Protein AF-A0A383B9Q0-F1 (afdb_monomer_lite)

Organism: NCBI:txid408172

Radius of gyration: 31.56 Å; chains: 1; bounding box: 78×46×83 Å

Foldseek 3Di:
DVLVVQLQVLLVVVHQKDKDKDWDDDPQKIWIWIFIAGSNPRDTQFIDIFMGNDDPVCCVPPVVVVRVCVRPVVDRPPDDDPADQKAFEAEVVWFWWKDWAPRTDPGTPRDIDGVVSPVVTWIWTGDPQFDIDICPDDDPDNDSYDYYYTHGPPQFWFKEFEPFFDAAFKWKAFPVRPDIDGDDGRDGMDGTDGFGWIFIDGPFWDKAQRIDTGGGPYYDYGYIDIDGPVVVVVVVVVVVVVVVVVD

pLDDT: mean 78.75, std 14.37, range [35.41, 96.31]

Secondary structure (DSSP, 8-state):
--HHHHHHHHHHTT-SEEEEEEEEEETTEEEEEEEEEETTT--EEEEEEEEE-S-HHHIIIIIHHHHHHHHHHS---SS---S-SEEEEEEESS--EEEETTEEPSS-SSEEEEHHHHHTS-EEEE-TTBPPEEE-S--SSS--EEEEEPPBSS--EEEEEESSPPPTTEEEEETTSS-EEEPPTT-SEEEEEESSEEEEEESSEEEES-EEE--TT-EEEE--EEEEHHHHHHHHHHHHHHHHH--

Structure (mmCIF, N/CA/C/O backbone):
data_AF-A0A383B9Q0-F1
#
_entry.id   AF-A0A383B9Q0-F1
#
loop_
_atom_site.group_PDB
_atom_site.id
_atom_site.type_symbol
_atom_site.label_atom_id
_atom_site.label_alt_id
_atom_site.label_comp_id
_atom_site.label_asym_id
_atom_site.label_entity_id
_atom_site.label_seq_id
_atom_site.pdbx_PDB_ins_code
_atom_site.Cartn_x
_atom_site.Cartn_y
_atom_site.Cartn_z
_atom_site.occupancy
_atom_site.B_iso_or_equiv
_atom_site.auth_seq_id
_atom_site.auth_comp_id
_atom_site.auth_asym_id
_atom_site.auth_atom_id
_atom_site.pdbx_PDB_model_num
ATOM 1 N N . ASN A 1 1 ? 37.589 -24.686 -8.987 1.00 46.12 1 ASN A N 1
ATOM 2 C CA . ASN A 1 1 ? 37.845 -23.289 -8.556 1.00 46.12 1 ASN A CA 1
ATOM 3 C C . ASN A 1 1 ? 38.762 -22.527 -9.519 1.00 46.12 1 ASN A C 1
ATOM 5 O O . ASN A 1 1 ? 39.751 -21.955 -9.089 1.00 46.12 1 ASN A O 1
ATOM 9 N N . THR A 1 2 ? 38.450 -22.481 -10.818 1.00 59.28 2 THR A N 1
ATOM 10 C CA . THR A 1 2 ? 39.275 -21.800 -11.844 1.00 59.28 2 THR A CA 1
ATOM 11 C C . THR A 1 2 ? 38.861 -20.344 -12.077 1.00 59.28 2 THR A C 1
ATOM 13 O O . THR A 1 2 ? 39.721 -19.486 -12.228 1.00 59.28 2 THR A O 1
ATOM 16 N N . VAL A 1 3 ? 37.559 -20.039 -12.010 1.00 58.09 3 VAL A N 1
ATOM 17 C CA . VAL A 1 3 ? 37.021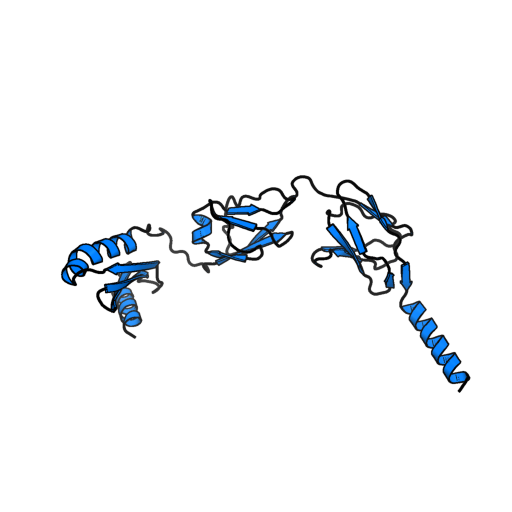 -18.678 -12.213 1.00 58.09 3 VAL A CA 1
ATOM 18 C C . VAL A 1 3 ? 37.515 -17.702 -11.140 1.00 58.09 3 VAL A C 1
ATOM 20 O O . VAL A 1 3 ? 37.975 -16.616 -11.467 1.00 58.09 3 VAL A O 1
ATOM 23 N N . ALA A 1 4 ? 37.513 -18.114 -9.868 1.00 57.59 4 ALA A N 1
ATOM 24 C CA . ALA A 1 4 ? 38.042 -17.295 -8.776 1.00 57.59 4 ALA A CA 1
ATOM 25 C C . ALA A 1 4 ? 39.538 -16.973 -8.959 1.00 57.59 4 ALA A C 1
ATOM 27 O O . ALA A 1 4 ? 39.962 -15.860 -8.682 1.00 57.59 4 ALA A O 1
ATOM 28 N N . CYS A 1 5 ? 40.330 -17.919 -9.476 1.00 67.31 5 CYS A N 1
ATOM 29 C CA . CYS A 1 5 ? 41.751 -17.701 -9.744 1.00 67.31 5 CYS A CA 1
ATOM 30 C C . CYS A 1 5 ? 41.972 -16.701 -10.888 1.00 67.31 5 CYS A C 1
ATOM 32 O O . CYS A 1 5 ? 42.824 -15.829 -10.764 1.00 67.31 5 CYS A O 1
ATOM 34 N N . ALA A 1 6 ? 41.173 -16.777 -11.957 1.00 64.31 6 ALA A N 1
ATOM 35 C CA . ALA A 1 6 ? 41.247 -15.832 -13.072 1.00 64.31 6 ALA A CA 1
ATOM 36 C C . ALA A 1 6 ? 40.872 -14.399 -12.653 1.00 64.31 6 ALA A C 1
ATOM 38 O O . ALA A 1 6 ? 41.552 -13.457 -13.044 1.00 64.31 6 ALA A O 1
ATOM 39 N N . VAL A 1 7 ? 39.847 -14.245 -11.808 1.00 63.22 7 VAL A N 1
ATOM 40 C CA . VAL A 1 7 ? 39.437 -12.944 -11.251 1.00 63.22 7 VAL A CA 1
ATOM 41 C C . VAL A 1 7 ? 40.509 -12.369 -10.320 1.00 63.22 7 VAL A C 1
ATOM 43 O O . VAL A 1 7 ? 40.847 -11.196 -10.411 1.00 63.22 7 VAL A O 1
ATOM 46 N N . ILE A 1 8 ? 41.105 -13.195 -9.458 1.00 66.19 8 ILE A N 1
ATOM 47 C CA . ILE A 1 8 ? 42.209 -12.757 -8.589 1.00 66.19 8 ILE A CA 1
ATOM 48 C C . ILE A 1 8 ? 43.442 -12.380 -9.425 1.00 66.19 8 ILE A C 1
ATOM 50 O O . ILE A 1 8 ? 44.122 -11.405 -9.119 1.00 66.19 8 ILE A O 1
ATOM 54 N N . ALA A 1 9 ? 43.736 -13.117 -10.497 1.00 69.56 9 ALA A N 1
ATOM 55 C CA . ALA A 1 9 ? 44.831 -12.773 -11.397 1.00 69.56 9 ALA A CA 1
ATOM 56 C C . ALA A 1 9 ? 44.582 -11.438 -12.116 1.00 69.56 9 ALA A C 1
ATOM 58 O O . ALA A 1 9 ? 45.511 -10.646 -12.237 1.00 69.56 9 ALA A O 1
ATOM 59 N N . SER A 1 10 ? 43.348 -11.148 -12.543 1.00 61.72 10 SER A N 1
ATOM 60 C CA . SER A 1 10 ? 43.031 -9.870 -13.190 1.00 61.72 10 SER A CA 1
ATOM 61 C C . SER A 1 10 ? 43.096 -8.684 -12.221 1.00 61.72 10 SER A C 1
ATOM 63 O O . SER A 1 10 ? 43.578 -7.624 -12.616 1.00 61.72 10 SER A O 1
ATOM 65 N N . MET A 1 11 ? 42.730 -8.890 -10.947 1.00 63.66 11 MET A N 1
ATOM 66 C CA . MET A 1 11 ? 42.948 -7.927 -9.852 1.00 63.66 11 MET A CA 1
ATOM 67 C C . MET A 1 11 ? 44.430 -7.587 -9.662 1.00 63.66 11 MET A C 1
ATOM 69 O O . MET A 1 11 ? 44.781 -6.434 -9.436 1.00 63.66 11 MET A O 1
ATOM 73 N N . LEU A 1 12 ? 45.310 -8.589 -9.745 1.00 69.88 12 LEU A N 1
ATOM 74 C CA . LEU A 1 12 ? 46.755 -8.407 -9.565 1.00 69.88 12 LEU A CA 1
ATOM 75 C C . LEU A 1 12 ? 47.441 -7.766 -10.778 1.00 69.88 12 LEU A C 1
ATOM 77 O O . LEU A 1 12 ? 48.515 -7.187 -10.632 1.00 69.88 12 LEU A O 1
ATOM 81 N N . LEU A 1 13 ? 46.845 -7.892 -11.965 1.00 75.06 13 LEU A N 1
ATOM 82 C CA . LEU A 1 13 ? 47.371 -7.356 -13.223 1.00 75.06 13 LEU A CA 1
ATOM 83 C C . LEU A 1 13 ? 46.866 -5.937 -13.541 1.00 75.06 13 LEU A C 1
ATOM 85 O O . LEU A 1 13 ? 47.171 -5.437 -14.620 1.00 75.06 13 LEU A O 1
ATOM 89 N N . ASP A 1 14 ? 46.104 -5.319 -12.629 1.00 68.12 14 ASP A N 1
ATOM 90 C CA . ASP A 1 14 ? 45.518 -3.971 -12.754 1.00 68.12 14 ASP A CA 1
ATOM 91 C C . ASP A 1 14 ? 44.763 -3.754 -14.080 1.00 68.12 14 ASP A C 1
ATOM 93 O O . ASP A 1 14 ? 44.803 -2.696 -14.705 1.00 68.12 14 ASP A O 1
ATOM 97 N N . GLN A 1 15 ? 44.099 -4.808 -14.562 1.00 69.50 15 GLN A N 1
ATOM 98 C CA . GLN A 1 15 ? 43.250 -4.729 -15.750 1.00 69.50 15 GLN A CA 1
ATOM 99 C C . GLN A 1 15 ? 41.918 -4.081 -15.376 1.00 69.50 15 GLN A C 1
ATOM 101 O O . GLN A 1 15 ? 41.433 -4.299 -14.274 1.00 69.50 15 GLN A O 1
ATOM 106 N N . GLU A 1 16 ? 41.281 -3.341 -16.285 1.00 67.31 16 GLU A N 1
ATOM 107 C CA . GLU A 1 16 ? 39.977 -2.724 -15.993 1.00 67.31 16 GLU A CA 1
ATOM 108 C C . GLU A 1 16 ? 38.858 -3.776 -15.932 1.00 67.31 16 GLU A C 1
ATOM 110 O O . GLU A 1 16 ? 38.123 -3.859 -14.945 1.00 67.31 16 GLU A O 1
ATOM 115 N N . TRP A 1 17 ? 38.772 -4.646 -16.946 1.00 77.94 17 TRP A N 1
ATOM 116 C CA . TRP A 1 17 ? 37.769 -5.712 -17.031 1.00 77.94 17 TRP A CA 1
ATOM 117 C C . TRP A 1 17 ? 38.392 -7.060 -17.393 1.00 77.94 17 TRP A C 1
ATOM 119 O O . TRP A 1 17 ? 39.393 -7.131 -18.104 1.00 77.94 17 TRP A O 1
ATOM 129 N N . LEU A 1 18 ? 37.755 -8.139 -16.946 1.00 81.38 18 LEU A N 1
ATOM 130 C CA . LEU A 1 18 ? 38.088 -9.515 -17.306 1.00 81.38 18 LEU A CA 1
ATOM 131 C C . LEU A 1 18 ? 36.898 -10.148 -18.023 1.00 81.38 18 LEU A C 1
ATOM 133 O O . LEU A 1 18 ? 35.815 -10.235 -17.459 1.00 81.38 18 LEU A O 1
ATOM 137 N N . ALA A 1 19 ? 37.093 -10.662 -19.234 1.00 82.62 19 ALA A N 1
ATOM 138 C CA . ALA A 1 19 ? 36.098 -11.502 -19.895 1.00 82.62 19 ALA A CA 1
ATOM 139 C C . ALA A 1 19 ? 36.464 -12.982 -19.725 1.00 82.62 19 ALA A C 1
ATOM 141 O O . ALA A 1 19 ? 37.602 -13.386 -19.962 1.00 82.62 19 ALA A O 1
ATOM 142 N N . SER A 1 20 ? 35.495 -13.805 -19.337 1.00 82.69 20 SER A N 1
ATOM 143 C CA . SER A 1 20 ? 35.636 -15.259 -19.267 1.00 82.69 20 SER A CA 1
ATOM 144 C C . SER A 1 20 ? 34.501 -15.912 -20.036 1.00 82.69 20 SER A C 1
ATOM 146 O O . SER A 1 20 ? 33.353 -15.523 -19.859 1.00 82.69 20 SER A O 1
ATOM 148 N N . ALA A 1 21 ? 34.804 -16.906 -20.866 1.00 82.44 21 ALA A N 1
ATOM 149 C CA . ALA A 1 21 ? 33.805 -17.680 -21.589 1.00 82.44 21 ALA A CA 1
ATOM 150 C C . ALA A 1 21 ? 33.954 -19.164 -21.263 1.00 82.44 21 ALA A C 1
ATOM 152 O O . ALA A 1 21 ? 35.049 -19.724 -21.336 1.00 82.44 21 ALA A O 1
ATOM 153 N N . HIS A 1 22 ? 32.841 -19.793 -20.908 1.00 83.81 22 HIS A N 1
ATOM 154 C CA . HIS A 1 22 ? 32.730 -21.225 -20.726 1.00 83.81 22 HIS A CA 1
ATOM 155 C C . HIS A 1 22 ? 32.008 -21.822 -21.929 1.00 83.81 22 HIS A C 1
ATOM 157 O O . HIS A 1 22 ? 30.863 -21.476 -22.208 1.00 83.81 22 HIS A O 1
ATOM 163 N N . ILE A 1 23 ? 32.689 -22.718 -22.639 1.00 87.19 23 ILE A N 1
ATOM 164 C CA . ILE A 1 23 ? 32.178 -23.366 -23.847 1.00 87.19 23 ILE A CA 1
ATOM 165 C C . ILE A 1 23 ? 31.918 -24.833 -23.517 1.00 87.19 23 ILE A C 1
ATOM 167 O O . ILE A 1 23 ? 32.837 -25.555 -23.129 1.00 87.19 23 ILE A O 1
ATOM 171 N N . ALA A 1 24 ? 30.680 -25.280 -23.702 1.00 87.38 24 ALA A N 1
ATOM 172 C CA . ALA A 1 24 ? 30.285 -26.677 -23.583 1.00 87.38 24 ALA A CA 1
ATOM 173 C C . ALA A 1 24 ? 29.757 -27.187 -24.928 1.00 87.38 24 ALA A C 1
ATOM 175 O O . ALA A 1 24 ? 29.043 -26.476 -25.627 1.00 87.38 24 ALA A O 1
ATOM 176 N N . LYS A 1 25 ? 30.082 -28.431 -25.293 1.00 87.12 25 LYS A N 1
ATOM 177 C CA . LYS A 1 25 ? 29.488 -29.095 -26.460 1.00 87.12 25 LYS A CA 1
ATOM 178 C C . LYS A 1 25 ? 28.343 -29.9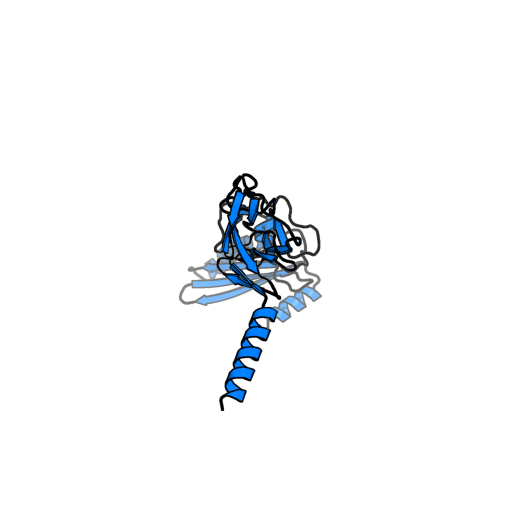94 -26.000 1.00 87.12 25 LYS A C 1
ATOM 180 O O . LYS A 1 25 ? 28.566 -30.893 -25.190 1.00 87.12 25 LYS A O 1
ATOM 185 N N . ILE A 1 26 ? 27.144 -29.762 -26.521 1.00 84.62 26 ILE A N 1
ATOM 186 C CA . ILE A 1 26 ? 25.937 -30.533 -26.220 1.00 84.62 26 ILE A CA 1
ATOM 187 C C . ILE A 1 26 ? 25.365 -31.039 -27.545 1.00 84.62 26 ILE A C 1
ATOM 189 O O . ILE A 1 26 ? 24.838 -30.272 -28.346 1.00 84.62 26 ILE A O 1
ATOM 193 N N . GLY A 1 27 ? 25.496 -32.346 -27.787 1.00 85.88 27 GLY A N 1
ATOM 194 C CA . GLY A 1 27 ? 25.149 -32.940 -29.079 1.00 85.88 27 GLY A CA 1
ATOM 195 C C . GLY A 1 27 ? 25.995 -32.342 -30.205 1.00 85.88 27 GLY A C 1
ATOM 196 O O . GLY A 1 27 ? 27.227 -32.372 -30.131 1.00 85.88 27 GLY A O 1
ATOM 197 N N . ASP A 1 28 ? 25.327 -31.774 -31.208 1.00 83.69 28 ASP A N 1
ATOM 198 C CA . ASP A 1 28 ? 25.959 -31.110 -32.355 1.00 83.69 28 ASP A CA 1
ATOM 199 C C . ASP A 1 28 ? 26.104 -29.588 -32.184 1.00 83.69 28 ASP A C 1
ATOM 201 O O . ASP A 1 28 ? 26.660 -28.927 -33.056 1.00 83.69 28 ASP A O 1
ATOM 205 N N . ALA A 1 29 ? 25.675 -29.034 -31.046 1.00 81.06 29 ALA A N 1
ATOM 206 C CA . ALA A 1 29 ? 25.762 -27.608 -30.754 1.00 81.06 29 ALA A CA 1
ATOM 207 C C . ALA A 1 29 ? 26.819 -27.289 -29.685 1.00 81.06 29 ALA A C 1
ATOM 209 O O . ALA A 1 29 ? 27.109 -28.083 -28.785 1.00 81.06 29 ALA A O 1
ATOM 210 N N . PHE A 1 30 ? 27.382 -26.089 -29.767 1.00 84.75 30 PHE A N 1
ATOM 211 C CA . PHE A 1 30 ? 28.213 -25.479 -28.739 1.00 84.75 30 PHE A CA 1
ATOM 212 C C . PHE A 1 30 ? 27.402 -24.422 -27.997 1.00 84.75 30 PHE A C 1
ATOM 214 O O . PHE A 1 30 ? 26.942 -23.461 -28.603 1.00 84.75 30 PHE A O 1
ATOM 221 N N . VAL A 1 31 ? 27.268 -24.587 -26.688 1.00 84.75 31 VAL A N 1
ATOM 222 C CA . VAL A 1 31 ? 26.655 -23.610 -25.787 1.00 84.75 31 VAL A CA 1
ATOM 223 C C . VAL A 1 31 ? 27.776 -22.824 -25.131 1.00 84.75 31 VAL A C 1
ATOM 225 O O . VAL A 1 31 ? 28.655 -23.407 -24.484 1.00 84.75 31 VAL A O 1
ATOM 228 N N . VAL A 1 32 ? 27.766 -21.507 -25.310 1.00 84.62 32 VAL A N 1
ATOM 229 C CA . VAL A 1 32 ? 28.768 -20.615 -24.733 1.00 84.62 32 VAL A CA 1
ATOM 230 C C . VAL A 1 32 ? 28.121 -19.670 -23.740 1.00 84.62 32 VAL A C 1
ATOM 232 O O . VAL A 1 32 ? 27.226 -18.906 -24.085 1.00 84.62 32 VAL A O 1
ATOM 235 N N . GLU A 1 33 ? 28.624 -19.681 -22.512 1.00 81.62 33 GLU A N 1
ATOM 236 C CA . GLU A 1 33 ? 28.279 -18.704 -21.487 1.00 81.62 33 GLU A CA 1
ATOM 237 C C . GLU A 1 33 ? 29.497 -17.819 -21.225 1.00 81.62 33 GLU A C 1
ATOM 239 O O . GLU A 1 33 ? 30.515 -18.284 -20.708 1.00 81.62 33 GLU A O 1
ATOM 244 N N . ALA A 1 34 ? 29.408 -16.540 -21.577 1.00 81.31 34 ALA A N 1
ATOM 245 C CA . ALA A 1 34 ? 30.443 -15.560 -21.296 1.00 81.31 34 ALA A CA 1
ATOM 246 C C . ALA A 1 34 ? 30.024 -14.591 -20.200 1.00 81.31 34 ALA A C 1
ATOM 248 O O . ALA A 1 34 ? 28.868 -14.196 -20.094 1.00 81.31 34 ALA A O 1
ATOM 249 N N . ARG A 1 35 ? 30.996 -14.190 -19.388 1.00 80.19 35 ARG A N 1
ATOM 250 C CA . ARG A 1 35 ? 30.845 -13.271 -18.270 1.00 80.19 35 ARG A CA 1
ATOM 251 C C . ARG A 1 35 ? 31.936 -12.215 -18.348 1.00 80.19 35 ARG A C 1
ATOM 253 O O . ARG A 1 35 ? 33.111 -12.545 -18.494 1.00 80.19 35 ARG A O 1
ATOM 260 N N . LEU A 1 36 ? 31.540 -10.958 -18.234 1.00 79.56 36 LEU A N 1
ATOM 261 C CA . LEU A 1 36 ? 32.436 -9.825 -18.063 1.00 79.56 36 LEU A CA 1
ATOM 262 C C . LEU A 1 36 ? 32.510 -9.513 -16.572 1.00 79.56 36 LEU A C 1
ATOM 264 O O . LEU A 1 36 ? 31.474 -9.447 -15.919 1.00 79.56 36 LEU A O 1
ATOM 268 N N . PHE A 1 37 ? 33.703 -9.320 -16.035 1.00 70.06 37 PHE A N 1
ATOM 269 C CA . PHE A 1 37 ? 33.959 -9.038 -14.632 1.00 70.06 37 PHE A CA 1
ATOM 270 C C . PHE A 1 37 ? 34.675 -7.700 -14.488 1.00 70.06 37 PHE A C 1
ATOM 272 O O . PHE A 1 37 ? 35.546 -7.360 -15.284 1.00 70.06 37 PHE A O 1
ATOM 279 N N . ASP A 1 38 ? 34.325 -6.973 -13.438 1.00 71.38 38 ASP A N 1
ATOM 280 C CA . ASP A 1 38 ? 35.086 -5.845 -12.929 1.00 71.38 38 ASP A CA 1
ATOM 281 C C . ASP A 1 38 ? 36.303 -6.411 -12.200 1.00 71.38 38 ASP A C 1
ATOM 283 O O . ASP A 1 38 ? 36.168 -7.125 -11.204 1.00 71.38 38 ASP A O 1
ATOM 287 N N . SER A 1 39 ? 37.490 -6.135 -12.722 1.00 67.69 39 SER A N 1
ATOM 288 C CA . SER A 1 39 ? 38.731 -6.694 -12.196 1.00 67.69 39 SER A CA 1
ATOM 289 C C . SER A 1 39 ? 39.162 -6.058 -10.881 1.00 67.69 39 SER A C 1
ATOM 291 O O . SER A 1 39 ? 40.055 -6.593 -10.253 1.00 67.69 39 SER A O 1
ATOM 293 N N . HIS A 1 40 ? 38.547 -4.969 -10.417 1.00 65.44 40 HIS A N 1
ATOM 294 C CA . HIS A 1 40 ? 38.859 -4.384 -9.112 1.00 65.44 40 HIS A CA 1
ATOM 295 C C . HIS A 1 40 ? 38.010 -5.011 -7.996 1.00 65.44 40 HIS A C 1
ATOM 297 O O . HIS A 1 40 ? 38.463 -5.197 -6.868 1.00 65.44 40 HIS A O 1
ATOM 303 N N . THR A 1 41 ? 36.760 -5.359 -8.310 1.00 65.44 41 THR A N 1
ATOM 304 C CA . THR A 1 41 ? 35.772 -5.850 -7.332 1.00 65.44 41 THR A CA 1
ATOM 305 C C . THR A 1 41 ? 35.424 -7.330 -7.484 1.00 65.44 41 THR A C 1
ATOM 307 O O . THR A 1 41 ? 34.829 -7.918 -6.583 1.00 65.44 41 THR A O 1
ATOM 310 N N . GLY A 1 42 ? 35.769 -7.945 -8.616 1.00 57.06 42 GLY A N 1
ATOM 311 C CA . GLY A 1 42 ? 35.415 -9.322 -8.967 1.00 57.06 42 GLY A CA 1
ATOM 312 C C . GLY A 1 42 ? 33.937 -9.517 -9.313 1.00 57.06 42 GLY A C 1
ATOM 313 O O . GLY A 1 42 ? 33.472 -10.651 -9.443 1.00 57.06 42 GLY A O 1
ATOM 314 N N . ARG A 1 43 ? 33.180 -8.422 -9.444 1.00 61.91 43 ARG A N 1
ATOM 315 C CA . ARG A 1 43 ? 31.745 -8.432 -9.739 1.00 61.91 43 ARG A CA 1
ATOM 316 C C . ARG A 1 43 ? 31.504 -8.726 -11.215 1.00 61.91 43 ARG A C 1
ATOM 318 O O . ARG A 1 43 ? 32.182 -8.172 -12.068 1.00 61.91 43 ARG A O 1
ATOM 325 N N . VAL A 1 44 ? 30.493 -9.533 -11.526 1.00 64.94 44 VAL A N 1
ATOM 326 C CA . VAL A 1 44 ? 30.040 -9.741 -12.910 1.00 64.94 44 VAL A CA 1
ATOM 327 C C . VAL A 1 44 ? 29.342 -8.466 -13.411 1.00 64.94 44 VAL A C 1
ATOM 329 O O . VAL A 1 44 ? 28.338 -8.051 -12.839 1.00 64.94 44 VAL A O 1
ATOM 332 N N . ILE A 1 45 ? 29.890 -7.842 -14.453 1.00 66.38 45 ILE A N 1
ATOM 333 C CA . ILE A 1 45 ? 29.351 -6.668 -15.156 1.00 66.38 45 ILE A CA 1
ATOM 334 C C . ILE A 1 45 ? 28.267 -7.090 -16.145 1.00 66.38 45 ILE A C 1
ATOM 336 O O . ILE A 1 45 ? 27.238 -6.430 -16.248 1.00 66.38 45 ILE A O 1
ATOM 340 N N . ASN A 1 46 ? 28.502 -8.175 -16.882 1.00 68.44 46 ASN A N 1
ATOM 341 C CA . ASN A 1 46 ? 27.590 -8.634 -17.921 1.00 68.44 46 ASN A CA 1
ATOM 342 C C . ASN A 1 46 ? 27.686 -10.148 -18.116 1.00 68.44 46 ASN A C 1
ATOM 344 O O . ASN A 1 46 ? 28.740 -10.737 -17.867 1.00 68.44 46 ASN A O 1
ATOM 348 N N . VAL A 1 47 ? 26.603 -10.763 -18.589 1.00 77.25 47 VAL A N 1
ATOM 349 C CA . VAL A 1 47 ? 26.549 -12.179 -18.958 1.00 77.25 47 VAL A CA 1
ATOM 350 C C . VAL A 1 47 ? 25.886 -12.306 -20.321 1.00 77.25 47 VAL A C 1
ATOM 352 O O . VAL A 1 47 ? 24.782 -11.810 -20.526 1.00 77.25 47 VAL A O 1
ATOM 355 N N . ALA A 1 48 ? 26.547 -13.003 -21.236 1.00 76.31 48 ALA A N 1
ATOM 356 C CA . ALA A 1 48 ? 26.018 -13.328 -22.549 1.00 76.31 48 ALA A CA 1
ATOM 357 C C . ALA A 1 48 ? 25.960 -14.845 -22.710 1.00 76.31 48 ALA A C 1
ATOM 359 O O . ALA A 1 48 ? 26.906 -15.553 -22.366 1.00 76.31 48 ALA A O 1
ATOM 360 N N . THR A 1 49 ? 24.853 -15.336 -23.256 1.00 77.31 49 THR A N 1
ATOM 361 C CA . THR A 1 49 ? 24.717 -16.729 -23.682 1.00 77.31 49 THR A CA 1
ATOM 362 C C . THR A 1 49 ? 24.591 -16.764 -25.198 1.00 77.31 49 THR A C 1
ATOM 364 O O . THR A 1 49 ? 23.908 -15.925 -25.788 1.00 77.31 49 THR A O 1
ATOM 367 N N . TYR A 1 50 ? 25.314 -17.681 -25.832 1.00 80.06 50 TYR A N 1
ATOM 368 C CA . TYR A 1 50 ? 25.341 -17.830 -27.280 1.00 80.06 50 TYR A CA 1
ATOM 369 C C . TYR A 1 50 ? 25.452 -19.303 -27.651 1.00 80.06 50 TYR A C 1
ATOM 371 O O . TYR A 1 50 ? 26.436 -19.965 -27.311 1.00 80.06 50 TYR A O 1
ATOM 379 N N . ASP A 1 51 ? 24.459 -19.778 -28.391 1.00 81.69 51 ASP A N 1
ATOM 380 C CA . ASP A 1 51 ? 24.402 -21.146 -28.883 1.00 81.69 51 ASP A CA 1
ATOM 381 C C . ASP A 1 51 ? 24.821 -21.183 -30.354 1.00 81.69 51 ASP A C 1
ATOM 383 O O . ASP A 1 51 ? 24.420 -20.345 -31.167 1.00 81.69 51 ASP A O 1
ATOM 387 N N . HIS A 1 52 ? 25.659 -22.155 -30.706 1.00 80.94 52 HIS A N 1
ATOM 388 C CA . HIS A 1 52 ? 26.241 -22.279 -32.032 1.00 80.94 52 HIS A CA 1
ATOM 389 C C . HIS A 1 52 ? 26.184 -23.714 -32.547 1.00 80.94 52 HIS A C 1
ATOM 391 O O . HIS A 1 52 ? 26.877 -24.594 -32.048 1.00 80.94 52 HIS A O 1
ATOM 397 N N . GLU A 1 53 ? 25.402 -23.939 -33.597 1.00 76.62 53 GLU A N 1
ATOM 398 C CA . GLU A 1 53 ? 25.125 -25.274 -34.149 1.00 76.62 53 GLU A CA 1
ATOM 399 C C . GLU A 1 53 ? 26.105 -25.714 -35.260 1.00 76.62 53 GLU A C 1
ATOM 401 O O . GLU A 1 53 ? 25.905 -26.747 -35.893 1.00 76.62 53 GLU A O 1
ATOM 406 N N . LEU A 1 54 ? 27.152 -24.927 -35.551 1.00 70.81 54 LEU A N 1
ATOM 407 C CA . LEU A 1 54 ? 28.099 -25.205 -36.645 1.00 70.81 54 LEU A CA 1
ATOM 408 C C . LEU A 1 54 ? 29.429 -25.803 -36.139 1.00 70.81 54 LEU A C 1
ATOM 410 O O . LEU A 1 54 ? 29.590 -26.176 -34.978 1.00 70.81 54 LEU A O 1
ATOM 414 N N . SER A 1 55 ? 30.409 -25.921 -37.042 1.00 80.94 55 SER A N 1
ATOM 415 C CA . SER A 1 55 ? 31.731 -26.477 -36.748 1.00 80.94 55 SER A CA 1
ATOM 416 C C . SER A 1 55 ? 32.506 -25.656 -35.709 1.00 80.94 55 SER A C 1
ATOM 418 O O . SER A 1 55 ? 32.302 -24.454 -35.545 1.00 80.94 55 SER A O 1
ATOM 420 N N . LEU A 1 56 ? 33.483 -26.297 -35.057 1.00 80.81 56 LEU A N 1
ATOM 421 C CA . LEU A 1 56 ? 34.407 -25.626 -34.134 1.00 80.81 56 LEU A CA 1
ATOM 422 C C . LEU A 1 56 ? 35.145 -24.448 -34.800 1.00 80.81 56 LEU A C 1
ATOM 424 O O . LEU A 1 56 ? 35.378 -23.424 -34.168 1.00 80.81 56 LEU A O 1
ATOM 428 N N . GLU A 1 57 ? 35.478 -24.575 -36.084 1.00 77.62 57 GLU A N 1
ATOM 429 C CA . GLU A 1 57 ? 36.111 -23.513 -36.873 1.00 77.62 57 GLU A CA 1
ATOM 430 C C . GLU A 1 57 ? 35.158 -22.320 -37.092 1.00 77.62 57 GLU A C 1
ATOM 432 O O . GLU A 1 57 ? 35.557 -21.157 -36.979 1.00 77.62 57 GLU A O 1
ATOM 437 N N . GLY A 1 58 ? 33.866 -22.594 -37.312 1.00 73.38 58 GLY A N 1
ATOM 438 C CA . GLY A 1 58 ? 32.816 -21.574 -37.366 1.00 73.38 58 GLY A CA 1
ATOM 439 C C . GLY A 1 58 ? 32.618 -20.862 -36.025 1.00 73.38 58 GLY A C 1
ATOM 440 O O . GLY A 1 58 ? 32.484 -19.633 -35.994 1.00 73.38 58 GLY A O 1
ATOM 441 N N . LEU A 1 59 ? 32.693 -21.611 -34.919 1.00 79.62 59 LEU A N 1
ATOM 442 C CA . LEU A 1 59 ? 32.628 -21.059 -33.568 1.00 79.62 59 LEU A CA 1
ATOM 443 C C . LEU A 1 59 ? 33.808 -20.121 -33.307 1.00 79.62 59 LEU A C 1
ATOM 445 O O . LEU A 1 59 ? 33.598 -18.991 -32.882 1.00 79.62 59 LEU A O 1
ATOM 449 N N . GLN A 1 60 ? 35.036 -20.562 -33.591 1.00 76.94 60 GLN A N 1
ATOM 450 C CA . GLN A 1 60 ? 36.251 -19.779 -33.339 1.00 76.94 60 GLN A CA 1
ATOM 451 C C . GLN A 1 60 ? 36.298 -18.479 -34.140 1.00 76.94 60 GLN A C 1
ATOM 453 O O . GLN A 1 60 ? 36.742 -17.460 -33.617 1.00 76.94 60 GLN A O 1
ATOM 458 N N . THR A 1 61 ? 35.844 -18.507 -35.392 1.00 72.69 61 THR A N 1
ATOM 459 C CA . THR A 1 61 ? 35.933 -17.342 -36.278 1.00 72.69 61 THR A CA 1
ATOM 460 C C . THR A 1 61 ? 34.769 -16.376 -36.088 1.00 72.69 61 THR A C 1
ATOM 462 O O . THR A 1 61 ? 34.976 -15.214 -35.748 1.00 72.69 61 THR A O 1
ATOM 465 N N . ARG A 1 62 ? 33.533 -16.837 -36.302 1.00 69.62 62 ARG A N 1
ATOM 466 C CA . ARG A 1 62 ? 32.337 -15.979 -36.297 1.00 69.62 62 ARG A CA 1
ATOM 467 C C . ARG A 1 62 ? 31.585 -16.035 -34.978 1.00 69.62 62 ARG A C 1
ATOM 469 O O . ARG A 1 62 ? 31.110 -15.007 -34.509 1.00 69.62 62 ARG A O 1
ATOM 476 N N . GLY A 1 63 ? 31.498 -17.213 -34.365 1.00 74.06 63 GLY A N 1
ATOM 477 C CA . GLY A 1 63 ? 30.771 -17.389 -33.109 1.00 74.06 63 GLY A CA 1
ATOM 478 C C . GLY A 1 63 ? 31.352 -16.556 -31.964 1.00 74.06 63 GLY A C 1
ATOM 479 O O . GLY A 1 63 ? 30.618 -15.819 -31.314 1.00 74.06 63 GLY A O 1
ATOM 480 N N . MET A 1 64 ? 32.673 -16.593 -31.772 1.00 81.81 64 MET A N 1
ATOM 481 C CA . MET A 1 64 ? 33.347 -15.818 -30.726 1.00 81.81 64 MET A CA 1
ATOM 482 C C . MET A 1 64 ? 33.312 -14.311 -30.988 1.00 81.81 64 MET A C 1
ATOM 484 O O . MET A 1 64 ? 33.234 -13.541 -30.035 1.00 81.81 64 MET A O 1
ATOM 488 N N . HIS A 1 65 ? 33.326 -13.885 -32.254 1.00 74.75 65 HIS A N 1
ATOM 489 C CA . HIS A 1 65 ? 33.171 -12.475 -32.612 1.00 74.75 65 HIS A CA 1
ATOM 490 C C . HIS A 1 65 ? 31.777 -11.959 -32.240 1.00 74.75 65 HIS A C 1
ATOM 492 O O . HIS A 1 65 ? 31.670 -10.973 -31.517 1.00 74.75 65 HIS A O 1
ATOM 498 N N . ASN A 1 66 ? 30.723 -12.679 -32.637 1.00 71.62 66 ASN A N 1
ATOM 499 C CA . ASN A 1 66 ? 29.344 -12.332 -32.290 1.00 71.62 66 ASN A CA 1
ATOM 500 C C . ASN A 1 66 ? 29.127 -12.342 -30.773 1.00 71.62 66 ASN A C 1
ATOM 502 O O . ASN A 1 66 ? 28.477 -11.454 -30.234 1.00 71.62 66 ASN A O 1
ATOM 506 N N . LEU A 1 67 ? 29.692 -13.323 -30.067 1.00 79.88 67 LEU A N 1
ATOM 507 C CA . LEU A 1 67 ? 29.621 -13.390 -28.610 1.00 79.88 67 LEU A CA 1
ATOM 508 C C . LEU A 1 67 ? 30.327 -12.204 -27.945 1.00 79.88 67 LEU A C 1
ATOM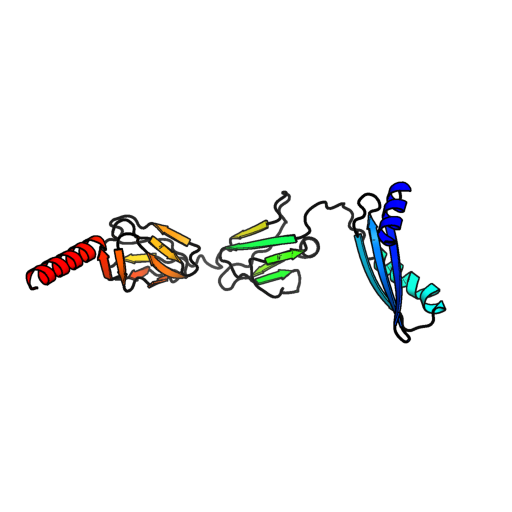 510 O O . LEU A 1 67 ? 29.787 -11.644 -26.996 1.00 79.88 67 LEU A O 1
ATOM 514 N N . ALA A 1 68 ? 31.510 -11.815 -28.424 1.00 76.94 68 ALA A N 1
ATOM 515 C CA . ALA A 1 68 ? 32.223 -10.648 -27.914 1.00 76.94 68 ALA A CA 1
ATOM 516 C C . ALA A 1 68 ? 31.440 -9.360 -28.188 1.00 76.94 68 ALA A C 1
ATOM 518 O O . ALA A 1 68 ? 31.332 -8.513 -27.304 1.00 76.94 68 ALA A O 1
ATOM 519 N N . GLU A 1 69 ? 30.839 -9.241 -29.373 1.00 71.69 69 GLU A N 1
ATOM 520 C CA . GLU A 1 69 ? 29.942 -8.142 -29.700 1.00 71.69 69 GLU A CA 1
ATOM 521 C C . GLU A 1 69 ? 28.742 -8.139 -28.748 1.00 71.69 69 GLU A C 1
ATOM 523 O O . GLU A 1 69 ? 28.495 -7.124 -28.123 1.00 71.69 69 GLU A O 1
ATOM 528 N N . ILE A 1 70 ? 28.057 -9.255 -28.502 1.00 73.06 70 ILE A N 1
ATOM 529 C CA . ILE A 1 70 ? 26.937 -9.304 -27.543 1.00 73.06 70 ILE A CA 1
ATOM 530 C C . ILE A 1 70 ? 27.400 -8.943 -26.121 1.00 73.06 70 ILE A C 1
ATOM 532 O O . ILE A 1 70 ? 26.738 -8.161 -25.438 1.00 73.06 70 ILE A O 1
ATOM 536 N N . LEU A 1 71 ? 28.550 -9.466 -25.686 1.00 76.31 71 LEU A N 1
ATOM 537 C CA . LEU A 1 71 ? 29.097 -9.254 -24.344 1.00 76.31 71 LEU A CA 1
ATOM 538 C C . LEU A 1 71 ? 29.544 -7.801 -24.104 1.00 76.31 71 LEU A C 1
ATOM 540 O O . LEU A 1 71 ? 29.468 -7.327 -22.970 1.00 76.31 71 LEU A O 1
ATOM 544 N N . LEU A 1 72 ? 30.003 -7.099 -25.146 1.00 74.56 72 LEU A N 1
ATOM 545 C CA . LEU A 1 72 ? 30.532 -5.729 -25.067 1.00 74.56 72 LEU A CA 1
ATOM 546 C C . LEU A 1 72 ? 29.562 -4.653 -25.602 1.00 74.56 72 LEU A C 1
ATOM 548 O O . LEU A 1 72 ? 29.694 -3.484 -25.240 1.00 74.56 72 LEU A O 1
ATOM 552 N N . SER A 1 73 ? 28.585 -5.017 -26.441 1.00 61.88 73 SER A N 1
ATOM 553 C CA . SER A 1 73 ? 27.673 -4.084 -27.139 1.00 61.88 73 SER A CA 1
ATOM 554 C C . SER A 1 73 ? 26.353 -3.851 -26.415 1.00 61.88 73 SER A C 1
ATOM 556 O O . SER A 1 73 ? 25.651 -2.880 -26.713 1.00 61.88 73 SER A O 1
ATOM 558 N N . THR A 1 74 ? 26.015 -4.653 -25.402 1.00 48.91 74 THR A N 1
ATOM 559 C CA . THR A 1 74 ? 25.142 -4.164 -24.330 1.00 48.91 74 THR A CA 1
ATOM 560 C C . THR A 1 74 ? 25.938 -3.118 -23.564 1.00 48.91 74 THR A C 1
ATOM 562 O O . THR A 1 74 ? 26.693 -3.464 -22.661 1.00 48.91 74 THR A O 1
ATOM 565 N N . ARG A 1 75 ? 25.835 -1.867 -24.039 1.00 41.66 75 ARG A N 1
ATOM 566 C CA . ARG A 1 75 ? 26.408 -0.629 -23.492 1.00 41.66 75 ARG A CA 1
ATOM 567 C C . ARG A 1 75 ? 27.000 -0.845 -22.105 1.00 41.66 75 ARG A C 1
ATOM 569 O O . ARG A 1 75 ? 26.242 -1.062 -21.162 1.00 41.66 75 ARG A O 1
ATOM 576 N N . VAL A 1 76 ? 28.326 -0.749 -22.000 1.00 38.19 76 VAL A N 1
ATOM 577 C CA . VAL A 1 76 ? 29.022 -0.553 -20.725 1.00 38.19 76 VAL A CA 1
ATOM 578 C C . VAL A 1 76 ? 28.189 0.441 -19.913 1.00 38.19 76 VAL A C 1
ATOM 580 O O . VAL A 1 76 ? 28.034 1.582 -20.365 1.00 38.19 76 VAL A O 1
ATOM 583 N N . PRO A 1 77 ? 27.599 0.048 -18.770 1.00 36.19 77 PRO A N 1
ATOM 584 C CA . PRO A 1 77 ? 27.030 1.025 -17.871 1.00 36.19 77 PRO A CA 1
ATOM 585 C C . PRO A 1 77 ? 28.230 1.812 -17.357 1.00 36.19 77 PRO A C 1
ATOM 587 O O . PRO A 1 77 ? 28.994 1.335 -16.517 1.00 36.19 77 PRO A O 1
ATOM 590 N N . MET A 1 78 ? 28.450 2.991 -17.937 1.00 35.41 78 MET A N 1
ATOM 591 C CA . MET A 1 78 ? 29.279 4.019 -17.336 1.00 35.41 78 MET A CA 1
ATOM 592 C C . MET A 1 78 ? 28.576 4.444 -16.050 1.00 35.41 78 MET A C 1
ATOM 594 O O . MET A 1 78 ? 27.759 5.349 -16.074 1.00 35.41 78 MET A O 1
ATOM 598 N N . GLU A 1 79 ? 28.807 3.679 -14.985 1.00 35.91 79 GLU A N 1
ATOM 599 C CA . GLU A 1 79 ? 28.999 4.109 -13.601 1.00 35.91 79 GLU A CA 1
ATOM 600 C C . GLU A 1 79 ? 28.962 2.882 -12.682 1.00 35.91 79 GLU A C 1
ATOM 602 O O . GLU A 1 79 ? 28.072 2.026 -12.725 1.00 35.91 79 GLU A O 1
ATOM 607 N N . VAL A 1 80 ? 29.991 2.794 -11.844 1.00 37.72 80 VAL A N 1
ATOM 608 C CA . VAL A 1 80 ? 30.178 1.790 -10.801 1.00 37.72 80 VAL A CA 1
ATOM 609 C C . VAL A 1 80 ? 29.086 1.976 -9.742 1.00 37.72 80 VAL A C 1
ATOM 611 O O . VAL A 1 80 ? 29.253 2.711 -8.773 1.00 37.72 80 VAL A O 1
ATOM 614 N N . HIS A 1 81 ? 27.948 1.308 -9.915 1.00 38.91 81 HIS A N 1
ATOM 615 C CA . HIS A 1 81 ? 26.853 1.350 -8.949 1.00 38.91 81 HIS A CA 1
ATOM 616 C C . HIS A 1 81 ? 27.089 0.338 -7.819 1.00 38.91 81 HIS A C 1
ATOM 618 O O . HIS A 1 81 ? 26.811 -0.855 -7.940 1.00 38.91 81 HIS A O 1
ATOM 624 N N . LYS A 1 82 ? 27.606 0.826 -6.686 1.00 41.69 82 LYS A N 1
ATOM 625 C CA . LYS A 1 82 ? 27.525 0.144 -5.385 1.00 41.69 82 LYS A CA 1
ATOM 626 C C . LYS A 1 82 ? 26.186 0.478 -4.711 1.00 41.69 82 LYS A C 1
ATOM 628 O O . LYS A 1 82 ? 26.168 1.340 -3.840 1.00 41.69 82 LYS A O 1
ATOM 633 N N . ARG A 1 83 ? 25.084 -0.191 -5.067 1.00 40.56 83 ARG A N 1
ATOM 634 C CA . ARG A 1 83 ? 23.855 -0.296 -4.239 1.00 40.56 83 ARG A CA 1
ATOM 635 C C . ARG A 1 83 ? 23.173 -1.642 -4.510 1.00 40.56 83 ARG A C 1
ATOM 637 O O . ARG A 1 83 ? 23.412 -2.244 -5.552 1.00 40.56 83 ARG A O 1
ATOM 644 N N . GLN A 1 84 ? 22.405 -2.162 -3.553 1.00 48.25 84 GLN A N 1
ATOM 645 C CA . GLN A 1 84 ? 21.685 -3.427 -3.725 1.00 48.25 84 GLN A CA 1
ATOM 646 C C . GLN A 1 84 ? 20.720 -3.273 -4.912 1.00 48.25 84 GLN A C 1
ATOM 648 O O . GLN A 1 84 ? 19.964 -2.311 -4.985 1.00 48.25 84 GLN A O 1
ATOM 653 N N . ASN A 1 85 ? 20.796 -4.180 -5.888 1.00 54.62 85 ASN A N 1
ATOM 654 C CA . ASN A 1 85 ? 20.216 -4.006 -7.230 1.00 54.62 85 ASN A CA 1
ATOM 655 C C . ASN A 1 85 ? 18.672 -4.082 -7.287 1.00 54.62 85 ASN A C 1
ATOM 657 O O . ASN A 1 85 ? 18.107 -4.305 -8.354 1.00 54.62 85 ASN A O 1
ATOM 661 N N . LEU A 1 86 ? 17.975 -3.933 -6.159 1.00 57.44 86 LEU A N 1
ATOM 662 C CA . LEU A 1 86 ? 16.528 -4.085 -6.058 1.00 57.44 86 LEU A CA 1
ATOM 663 C C . LEU A 1 86 ? 15.893 -2.806 -5.510 1.00 57.44 86 LEU A C 1
ATOM 665 O O . LEU A 1 86 ? 16.221 -2.349 -4.423 1.00 57.44 86 LEU A O 1
ATOM 669 N N . LEU A 1 87 ? 14.957 -2.253 -6.272 1.00 68.81 87 LEU A N 1
ATOM 670 C CA . LEU A 1 87 ? 14.052 -1.189 -5.875 1.00 68.81 87 LEU A CA 1
ATOM 671 C C . LEU A 1 87 ? 12.733 -1.801 -5.402 1.00 68.81 87 LEU A C 1
ATOM 673 O O . LEU A 1 87 ? 11.990 -2.393 -6.185 1.00 68.81 87 LEU A O 1
ATOM 677 N N . TYR A 1 88 ? 12.413 -1.627 -4.131 1.00 68.44 88 TYR A N 1
ATOM 678 C CA . TYR A 1 88 ? 11.166 -2.077 -3.536 1.00 68.44 88 TYR A CA 1
ATOM 679 C C . TYR A 1 88 ? 10.084 -1.006 -3.666 1.00 68.44 88 TYR A C 1
ATOM 681 O O . TYR A 1 88 ? 10.144 0.041 -3.030 1.00 68.44 88 TYR A O 1
ATOM 689 N N . ILE A 1 89 ? 9.069 -1.256 -4.483 1.00 77.69 89 ILE A N 1
ATOM 690 C CA . ILE A 1 89 ? 7.957 -0.333 -4.700 1.00 77.69 89 ILE A CA 1
ATOM 691 C C . ILE A 1 89 ? 6.817 -0.681 -3.752 1.00 77.69 89 ILE A C 1
ATOM 693 O O . ILE A 1 89 ? 6.270 -1.783 -3.810 1.00 77.69 89 ILE A O 1
ATOM 697 N N . LYS A 1 90 ? 6.403 0.284 -2.931 1.00 79.06 90 LYS A N 1
ATOM 698 C CA . LYS A 1 90 ? 5.223 0.201 -2.063 1.00 79.06 90 LYS A CA 1
ATOM 699 C C . LYS A 1 90 ? 4.251 1.321 -2.423 1.00 79.06 90 LYS A C 1
ATOM 701 O O . LYS A 1 90 ? 4.669 2.456 -2.625 1.00 79.06 90 LYS A O 1
ATOM 706 N N . THR A 1 91 ? 2.956 1.012 -2.479 1.00 81.81 91 THR A N 1
ATOM 707 C CA . THR A 1 91 ? 1.916 2.023 -2.716 1.00 81.81 91 THR A CA 1
ATOM 708 C C . THR A 1 91 ? 0.930 2.103 -1.565 1.00 81.81 91 THR A C 1
ATOM 710 O O . THR A 1 91 ? 0.674 1.088 -0.913 1.00 81.81 91 THR A O 1
ATOM 713 N N . LYS A 1 92 ? 0.337 3.284 -1.376 1.00 81.19 92 LYS A N 1
ATOM 714 C CA . LYS A 1 92 ? -0.868 3.482 -0.568 1.00 81.19 92 LYS A CA 1
ATOM 715 C C . LYS A 1 92 ? -2.007 3.997 -1.463 1.00 81.19 92 LYS A C 1
ATOM 717 O O . LYS A 1 92 ? -1.812 5.012 -2.131 1.00 81.19 92 LYS A O 1
ATOM 722 N N . PRO A 1 93 ? -3.154 3.299 -1.528 1.00 81.00 93 PRO A N 1
ATOM 723 C CA . PRO A 1 93 ? -3.377 1.930 -1.039 1.00 81.00 93 PRO A CA 1
ATOM 724 C C . PRO A 1 93 ? -2.522 0.882 -1.786 1.00 81.00 93 PRO A C 1
ATOM 726 O O . PRO A 1 93 ? -2.097 1.093 -2.931 1.00 81.00 93 PRO A O 1
ATOM 729 N N . SER A 1 94 ? -2.287 -0.269 -1.150 1.00 77.44 94 SER A N 1
ATOM 730 C CA . SER A 1 94 ? -1.501 -1.387 -1.707 1.00 77.44 94 SER A CA 1
ATOM 731 C C . SER A 1 94 ? -2.189 -2.040 -2.917 1.00 77.44 94 SER A C 1
ATOM 733 O O . SER A 1 94 ? -3.339 -1.736 -3.228 1.00 77.44 94 SER A O 1
ATOM 735 N N . GLY A 1 95 ? -1.519 -2.922 -3.658 1.00 77.88 95 GLY A N 1
ATOM 736 C CA . GLY A 1 95 ? -2.145 -3.672 -4.750 1.00 77.88 95 GLY A CA 1
ATOM 737 C C . GLY A 1 95 ? -2.303 -2.889 -6.060 1.00 77.88 95 GLY A C 1
ATOM 738 O O . GLY A 1 95 ? -3.298 -3.060 -6.765 1.00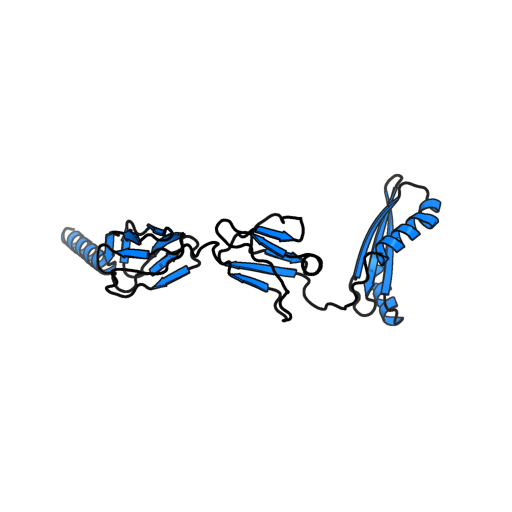 77.88 95 GLY A O 1
ATOM 739 N N . ALA A 1 96 ? -1.366 -1.996 -6.379 1.00 86.00 96 ALA A N 1
ATOM 740 C CA . ALA A 1 96 ? -1.310 -1.295 -7.659 1.00 86.00 96 ALA A CA 1
ATOM 741 C C . ALA A 1 96 ? -0.489 -2.083 -8.692 1.00 86.00 96 ALA A C 1
ATOM 743 O O . ALA A 1 96 ? 0.488 -2.747 -8.353 1.00 86.00 96 ALA A O 1
ATOM 744 N N . MET A 1 97 ? -0.860 -1.977 -9.964 1.00 89.19 97 MET A N 1
ATOM 745 C CA . MET A 1 97 ? -0.119 -2.572 -11.072 1.00 89.19 97 MET A CA 1
ATOM 746 C C . MET A 1 97 ? 1.070 -1.689 -11.446 1.00 89.19 97 MET A C 1
ATOM 748 O O . MET A 1 97 ? 0.942 -0.463 -11.514 1.00 89.19 97 MET A O 1
ATOM 752 N N . VAL A 1 98 ? 2.205 -2.313 -11.758 1.00 87.44 98 VAL A N 1
ATOM 753 C CA . VAL A 1 98 ? 3.413 -1.608 -12.197 1.00 87.44 98 VAL A CA 1
ATOM 754 C C . VAL A 1 98 ? 3.666 -1.878 -13.676 1.00 87.44 98 VAL A C 1
ATOM 756 O O . VAL A 1 98 ? 3.755 -3.027 -14.109 1.00 87.44 98 VAL A O 1
ATOM 759 N N . ARG A 1 99 ? 3.775 -0.812 -14.470 1.00 88.12 99 ARG A N 1
ATOM 760 C CA . ARG A 1 99 ? 4.138 -0.871 -15.889 1.00 88.12 99 ARG A CA 1
ATOM 761 C C . ARG A 1 99 ? 5.497 -0.218 -16.098 1.00 88.12 99 ARG A C 1
ATOM 763 O O . ARG A 1 99 ? 5.695 0.907 -15.649 1.00 88.12 99 ARG A O 1
ATOM 770 N N . VAL A 1 100 ? 6.396 -0.889 -16.812 1.00 83.31 100 VAL A N 1
ATOM 771 C CA . VAL A 1 100 ? 7.736 -0.386 -17.138 1.00 83.31 100 VAL A CA 1
ATOM 772 C C . VAL A 1 100 ? 7.874 -0.263 -18.653 1.00 83.31 100 VAL A C 1
ATOM 774 O O . VAL A 1 100 ? 7.904 -1.248 -19.393 1.00 83.31 100 VAL A O 1
ATOM 777 N N . GLY A 1 101 ? 7.906 0.971 -19.153 1.00 80.88 101 GLY A N 1
ATOM 778 C CA . GLY A 1 101 ? 7.794 1.242 -20.584 1.00 80.88 101 GLY A CA 1
ATOM 779 C C . GLY A 1 101 ? 6.444 0.771 -21.141 1.00 80.88 101 GLY A C 1
ATOM 780 O O . GLY A 1 101 ? 5.394 1.313 -20.786 1.00 80.88 101 GLY A O 1
ATOM 781 N N . LYS A 1 102 ? 6.470 -0.224 -22.038 1.00 77.44 102 LYS A N 1
ATOM 782 C CA . LYS A 1 102 ? 5.264 -0.831 -22.633 1.00 77.44 102 LYS A CA 1
ATOM 783 C C . LYS A 1 102 ? 4.798 -2.093 -21.902 1.00 77.44 102 LYS A C 1
ATOM 785 O O . LYS A 1 102 ? 3.662 -2.509 -22.112 1.00 77.44 102 LYS A O 1
ATOM 790 N N . ASP A 1 103 ? 5.639 -2.651 -21.037 1.00 74.69 103 ASP A N 1
ATOM 791 C CA . ASP A 1 103 ? 5.424 -3.959 -20.429 1.00 74.69 103 ASP A CA 1
ATOM 792 C C . ASP A 1 103 ? 4.749 -3.797 -19.065 1.00 74.69 103 ASP A C 1
ATOM 794 O O . ASP A 1 103 ? 5.242 -3.085 -18.187 1.00 74.69 103 ASP A O 1
ATOM 798 N N . THR A 1 104 ? 3.597 -4.438 -18.880 1.00 79.88 104 THR A N 1
ATOM 799 C CA . THR A 1 104 ? 2.941 -4.532 -17.571 1.00 79.88 104 THR A CA 1
ATOM 800 C C . THR A 1 104 ? 3.507 -5.734 -16.834 1.00 79.88 104 THR A C 1
ATOM 802 O O . THR A 1 104 ? 3.445 -6.853 -17.339 1.00 79.88 104 THR A O 1
ATOM 805 N N . LEU A 1 105 ? 4.065 -5.503 -15.649 1.00 75.00 105 LEU A N 1
ATOM 806 C CA . LEU A 1 105 ? 4.674 -6.561 -14.857 1.00 75.00 105 LEU A CA 1
ATOM 807 C C . LEU A 1 105 ? 3.604 -7.458 -14.231 1.00 75.00 105 LEU A C 1
ATOM 809 O O . LEU A 1 105 ? 2.499 -7.015 -13.914 1.00 75.00 105 LEU A O 1
ATOM 813 N N . SER A 1 106 ? 3.942 -8.731 -14.045 1.00 66.00 106 SER A N 1
ATOM 814 C CA . SER A 1 106 ? 3.081 -9.684 -13.353 1.00 66.00 106 SER A CA 1
ATOM 815 C C . SER A 1 106 ? 3.086 -9.416 -11.848 1.00 66.00 106 SER A C 1
ATOM 817 O O . SER A 1 106 ? 4.149 -9.427 -11.226 1.00 66.00 106 SER A O 1
ATOM 819 N N . GLY A 1 107 ? 1.903 -9.242 -11.260 1.00 72.62 107 GLY A N 1
ATOM 820 C CA . GLY A 1 107 ? 1.731 -8.989 -9.829 1.00 72.62 107 GLY A CA 1
ATOM 821 C C . GLY A 1 107 ? 1.321 -7.549 -9.521 1.00 72.62 107 GLY A C 1
ATOM 822 O O . GLY A 1 107 ? 1.117 -6.736 -10.421 1.00 72.62 107 GLY A O 1
ATOM 823 N N . ASN A 1 108 ? 1.171 -7.255 -8.231 1.00 77.62 108 ASN A N 1
ATOM 824 C CA . ASN A 1 108 ? 0.788 -5.941 -7.726 1.00 77.62 108 ASN A CA 1
ATOM 825 C C . ASN A 1 108 ? 1.740 -5.511 -6.602 1.00 77.62 108 ASN A C 1
ATOM 827 O O . ASN A 1 108 ? 2.394 -6.352 -5.989 1.00 77.62 108 ASN A O 1
ATOM 831 N N . THR A 1 109 ? 1.792 -4.215 -6.304 1.00 74.06 109 THR A N 1
ATOM 832 C CA . THR A 1 109 ? 2.561 -3.682 -5.174 1.00 74.06 109 THR A CA 1
ATOM 833 C C . THR A 1 109 ? 2.038 -4.217 -3.827 1.00 74.06 109 THR A C 1
ATOM 835 O O . THR A 1 109 ? 0.833 -4.432 -3.679 1.00 74.06 109 THR A O 1
ATOM 838 N N . PRO A 1 110 ? 2.899 -4.379 -2.808 1.00 71.69 110 PRO A N 1
ATOM 839 C CA . PRO A 1 110 ? 4.328 -4.088 -2.826 1.00 71.69 110 PRO A CA 1
ATOM 840 C C . PRO A 1 110 ? 5.143 -5.126 -3.618 1.00 71.69 110 PRO A C 1
ATOM 842 O O . PRO A 1 110 ? 4.843 -6.315 -3.575 1.00 71.69 110 PRO A O 1
ATOM 845 N N . MET A 1 111 ? 6.165 -4.681 -4.356 1.00 67.81 111 MET A N 1
ATOM 846 C CA . MET A 1 111 ? 7.000 -5.569 -5.182 1.00 67.81 111 MET A CA 1
ATOM 847 C C . MET A 1 111 ? 8.432 -5.051 -5.355 1.00 67.81 111 MET A C 1
ATOM 849 O O . MET A 1 111 ? 8.654 -3.844 -5.339 1.00 67.81 111 MET A O 1
ATOM 853 N N . ALA A 1 112 ? 9.392 -5.951 -5.576 1.00 67.25 112 ALA A N 1
ATOM 854 C CA . ALA A 1 112 ? 10.784 -5.609 -5.873 1.00 67.25 112 ALA A CA 1
ATOM 855 C C . ALA A 1 112 ? 11.050 -5.624 -7.384 1.00 67.25 112 ALA A C 1
ATOM 857 O O . ALA A 1 112 ? 10.658 -6.571 -8.065 1.00 67.25 112 ALA A O 1
ATOM 858 N N . LEU A 1 113 ? 11.740 -4.602 -7.890 1.00 66.81 113 LEU A N 1
ATOM 859 C CA . LEU A 1 113 ? 12.165 -4.468 -9.284 1.00 66.81 113 LEU A CA 1
ATOM 860 C C . LEU A 1 113 ? 13.675 -4.283 -9.378 1.00 66.81 113 LEU A C 1
ATOM 862 O O . LEU A 1 113 ? 14.275 -3.688 -8.494 1.00 66.81 113 LEU A O 1
ATOM 866 N N . ASP A 1 114 ? 14.282 -4.718 -10.475 1.00 62.97 114 ASP A N 1
ATOM 867 C CA . ASP A 1 114 ? 15.681 -4.388 -10.759 1.00 62.97 114 ASP A CA 1
ATOM 868 C C . ASP A 1 114 ? 15.821 -2.887 -11.076 1.00 62.97 114 ASP A C 1
ATOM 870 O O . ASP A 1 114 ? 15.158 -2.395 -11.994 1.00 62.97 114 ASP A O 1
ATOM 874 N N . ARG A 1 115 ? 16.685 -2.158 -10.351 1.00 59.78 115 ARG A N 1
ATOM 875 C CA . ARG A 1 115 ? 16.932 -0.716 -10.583 1.00 59.78 115 ARG A CA 1
ATOM 876 C C . ARG A 1 115 ? 17.331 -0.422 -12.037 1.00 59.78 115 ARG A C 1
ATOM 878 O O . ARG A 1 115 ? 16.886 0.582 -12.587 1.00 59.78 115 ARG A O 1
ATOM 885 N N . VAL A 1 116 ? 18.062 -1.321 -12.703 1.00 58.62 116 VAL A N 1
ATOM 886 C CA . VAL A 1 116 ? 18.490 -1.149 -14.109 1.00 58.62 116 VAL A CA 1
ATOM 887 C C . VAL A 1 116 ? 17.293 -1.130 -15.069 1.00 58.62 116 VAL A C 1
ATOM 889 O O . VAL A 1 116 ? 17.235 -0.351 -16.029 1.00 58.62 116 VAL A O 1
ATOM 892 N N . LEU A 1 117 ? 16.290 -1.970 -14.798 1.00 58.31 117 LEU A N 1
ATOM 893 C CA . LEU A 1 117 ? 15.053 -2.013 -15.578 1.00 58.31 117 LEU A CA 1
ATOM 894 C C . LEU A 1 117 ? 14.247 -0.715 -15.411 1.00 58.31 117 LEU A C 1
ATOM 896 O O . LEU A 1 117 ? 13.566 -0.280 -16.339 1.00 58.31 117 LEU A O 1
ATOM 900 N N . VAL A 1 118 ? 14.351 -0.097 -14.236 1.00 61.44 118 VAL A N 1
ATOM 901 C CA . VAL A 1 118 ? 13.635 1.123 -13.866 1.00 61.44 118 VAL A CA 1
ATOM 902 C C . VAL A 1 118 ? 14.288 2.387 -14.421 1.00 61.44 118 VAL A C 1
ATOM 904 O O . VAL A 1 118 ? 13.590 3.280 -14.885 1.00 61.44 118 VAL A O 1
ATOM 907 N N . GLU A 1 119 ? 15.613 2.483 -14.404 1.00 64.50 119 GLU A N 1
ATOM 908 C CA . GLU A 1 119 ? 16.322 3.673 -14.898 1.00 64.50 119 GLU A CA 1
ATOM 909 C C . GLU A 1 119 ? 16.290 3.782 -16.427 1.00 64.50 119 GLU A C 1
ATOM 911 O O . GLU A 1 119 ? 16.339 4.874 -16.990 1.00 64.50 119 GLU A O 1
ATOM 916 N N . SER A 1 120 ? 16.153 2.652 -17.123 1.00 65.69 120 SER A N 1
ATOM 917 C CA . SER A 1 120 ? 16.142 2.609 -18.588 1.00 65.69 120 SER A CA 1
ATOM 918 C C . SER A 1 120 ? 14.782 2.924 -19.222 1.00 65.69 120 SER A C 1
ATOM 920 O O . SER A 1 120 ? 14.708 3.156 -20.434 1.00 65.69 120 SER A O 1
ATOM 922 N N . ARG A 1 121 ? 13.687 2.901 -18.449 1.00 74.25 121 ARG A N 1
ATOM 923 C CA . ARG A 1 121 ? 12.312 3.004 -18.965 1.00 74.25 121 ARG A CA 1
ATOM 924 C C . ARG A 1 121 ? 11.385 3.691 -17.957 1.00 74.25 121 ARG A C 1
ATOM 926 O O . ARG A 1 121 ? 11.490 3.436 -16.766 1.00 74.25 121 ARG A O 1
ATOM 933 N N . PRO A 1 122 ? 10.394 4.483 -18.404 1.00 81.25 122 PRO A N 1
ATOM 934 C CA . PRO A 1 122 ? 9.468 5.131 -17.480 1.00 81.25 122 PRO A CA 1
ATOM 935 C C . PRO A 1 122 ? 8.629 4.096 -16.717 1.00 81.25 122 PRO A C 1
ATOM 937 O O . PRO A 1 122 ? 8.038 3.202 -17.333 1.00 81.25 122 PRO A O 1
ATOM 940 N N . ILE A 1 123 ? 8.521 4.257 -15.395 1.00 86.69 123 ILE A N 1
ATOM 941 C CA . ILE A 1 123 ? 7.558 3.515 -14.575 1.00 86.69 123 ILE A CA 1
ATOM 942 C C . ILE A 1 123 ? 6.234 4.267 -14.536 1.00 86.69 123 ILE A C 1
ATOM 944 O O . ILE A 1 123 ? 6.182 5.468 -14.257 1.00 86.69 123 ILE A O 1
ATOM 948 N N . ILE A 1 124 ? 5.150 3.521 -14.726 1.00 90.81 124 ILE A N 1
ATOM 949 C CA . ILE A 1 124 ? 3.787 3.990 -14.519 1.00 90.81 124 ILE A CA 1
ATOM 950 C C . ILE A 1 124 ? 3.099 3.050 -13.533 1.00 90.81 124 ILE A C 1
ATOM 952 O O . ILE A 1 124 ? 2.974 1.851 -13.784 1.00 90.81 124 ILE A O 1
ATOM 956 N N . ILE A 1 125 ? 2.631 3.612 -12.424 1.00 91.62 125 ILE A N 1
ATOM 957 C CA . ILE A 1 125 ? 1.825 2.921 -11.425 1.00 91.62 125 ILE A CA 1
ATOM 958 C C . ILE A 1 125 ? 0.352 3.147 -11.748 1.00 91.62 125 ILE A C 1
ATOM 960 O O . ILE A 1 125 ? -0.094 4.281 -11.942 1.00 91.62 125 ILE A O 1
ATOM 964 N N . LEU A 1 126 ? -0.403 2.056 -11.815 1.00 90.06 126 LEU A N 1
ATOM 965 C CA . LEU A 1 126 ? -1.805 2.051 -12.206 1.00 90.06 126 LEU A CA 1
ATOM 966 C C . LEU A 1 126 ? -2.640 1.364 -11.132 1.00 90.06 126 LEU A C 1
ATOM 968 O O . LEU A 1 126 ? -2.393 0.215 -10.774 1.00 90.06 126 LEU A O 1
ATOM 972 N N . LYS A 1 127 ? -3.688 2.038 -10.662 1.00 88.50 127 LYS A N 1
ATOM 973 C CA . LYS A 1 127 ? -4.698 1.433 -9.794 1.00 88.50 127 LYS A CA 1
ATOM 974 C C . LYS A 1 127 ? -6.083 1.928 -10.188 1.00 88.50 127 LYS A C 1
ATOM 976 O O . LYS A 1 127 ? -6.286 3.108 -10.466 1.00 88.50 127 LYS A O 1
ATOM 981 N N . LYS A 1 128 ? -7.056 1.017 -10.236 1.00 80.94 128 LYS A N 1
ATOM 982 C CA . LYS A 1 128 ? -8.444 1.351 -10.580 1.00 80.94 128 LYS A CA 1
ATOM 983 C C . LYS A 1 128 ? -8.994 2.388 -9.593 1.00 80.94 128 LYS A C 1
ATOM 985 O O . LYS A 1 128 ? -8.975 2.144 -8.394 1.00 80.94 128 LYS A O 1
ATOM 990 N N . GLY A 1 129 ? -9.512 3.507 -10.104 1.00 72.12 129 GLY A N 1
ATOM 991 C CA . GLY A 1 129 ? -10.050 4.603 -9.283 1.00 72.12 129 GLY A CA 1
ATOM 992 C C . GLY A 1 129 ? -9.018 5.654 -8.848 1.00 72.12 129 GLY A C 1
ATOM 993 O O . GLY A 1 129 ? -9.398 6.629 -8.197 1.00 72.12 129 GLY A O 1
ATOM 994 N N . PHE A 1 130 ? -7.752 5.497 -9.247 1.00 84.56 130 PHE A N 1
ATOM 995 C CA . PHE A 1 130 ? -6.646 6.398 -8.919 1.00 84.56 130 PHE A CA 1
ATOM 996 C C . PHE A 1 130 ? -6.031 7.022 -10.171 1.00 84.56 130 PHE A C 1
ATOM 998 O O . PHE A 1 130 ? -6.113 6.458 -11.266 1.00 84.56 130 PHE A O 1
ATOM 1005 N N . GLN A 1 131 ? -5.439 8.206 -10.014 1.00 83.69 131 GLN A N 1
ATOM 1006 C CA . GLN A 1 131 ? -4.648 8.849 -11.053 1.00 83.69 131 GLN A CA 1
ATOM 1007 C C . GLN A 1 131 ? -3.406 7.996 -11.329 1.00 83.69 131 GLN A C 1
ATOM 1009 O O . GLN A 1 131 ? -2.736 7.574 -10.383 1.00 83.69 131 GLN A O 1
ATOM 1014 N N . PRO A 1 132 ? -3.075 7.735 -12.606 1.00 89.12 132 PRO A N 1
ATOM 1015 C CA . PRO A 1 132 ? -1.807 7.119 -12.959 1.00 89.12 132 PRO A CA 1
ATOM 1016 C C . PRO A 1 132 ? -0.645 7.933 -12.390 1.00 89.12 132 PRO A C 1
ATOM 1018 O O . PRO A 1 132 ? -0.537 9.130 -12.661 1.00 89.12 132 PRO A O 1
ATOM 1021 N N . PHE A 1 133 ? 0.235 7.283 -11.635 1.00 88.75 133 PHE A N 1
ATOM 1022 C CA . PHE A 1 133 ? 1.422 7.933 -11.096 1.00 88.75 133 PHE A CA 1
ATOM 1023 C C . PHE A 1 133 ? 2.632 7.575 -11.955 1.00 88.75 133 PHE A C 1
ATOM 1025 O O . PHE A 1 133 ? 2.945 6.399 -12.139 1.00 88.75 133 PHE A O 1
ATOM 1032 N N . ILE A 1 134 ? 3.305 8.589 -12.498 1.00 89.56 134 ILE A N 1
ATOM 1033 C CA . ILE A 1 134 ? 4.515 8.417 -13.306 1.00 89.56 134 ILE A CA 1
ATOM 1034 C C . ILE A 1 134 ? 5.716 8.709 -12.417 1.00 89.56 134 ILE A C 1
ATOM 1036 O O . ILE A 1 134 ? 5.846 9.819 -11.896 1.00 89.56 134 ILE A O 1
ATOM 1040 N N . VAL A 1 135 ? 6.608 7.731 -12.272 1.00 85.44 135 VAL A N 1
ATOM 1041 C CA . VAL A 1 135 ? 7.867 7.931 -11.548 1.00 85.44 135 VAL A CA 1
ATOM 1042 C C . VAL A 1 135 ? 8.779 8.764 -12.443 1.00 85.44 135 VAL A C 1
ATOM 1044 O O . VAL A 1 135 ? 9.267 8.283 -13.463 1.00 85.44 135 VAL A O 1
ATOM 1047 N N . LYS A 1 136 ? 8.941 10.043 -12.098 1.00 74.56 136 LYS A N 1
ATOM 1048 C CA . LYS A 1 136 ? 9.751 10.992 -12.879 1.00 74.56 136 LYS A CA 1
ATOM 1049 C C . LYS A 1 136 ? 11.242 10.831 -12.618 1.00 74.56 136 LYS A C 1
ATOM 1051 O O . LYS A 1 136 ? 12.038 10.981 -13.535 1.00 74.56 136 LYS A O 1
ATOM 1056 N N . GLN A 1 137 ? 11.593 10.551 -11.371 1.00 68.69 137 GLN A N 1
ATOM 1057 C CA . GLN A 1 137 ? 12.962 10.370 -10.925 1.00 68.69 137 GLN A CA 1
ATOM 1058 C C . GLN A 1 137 ? 12.952 9.388 -9.759 1.00 68.69 137 GLN A C 1
ATOM 1060 O O . GLN A 1 137 ? 12.023 9.400 -8.945 1.00 68.69 137 GLN A O 1
ATOM 1065 N N . LEU A 1 138 ? 13.953 8.515 -9.713 1.00 68.69 138 LEU A N 1
ATOM 1066 C CA . LEU A 1 138 ? 14.169 7.675 -8.549 1.00 68.69 138 LEU A CA 1
ATOM 1067 C C . LEU A 1 138 ? 14.770 8.493 -7.401 1.00 68.69 138 LEU A C 1
ATOM 1069 O O . LEU A 1 138 ? 15.459 9.479 -7.663 1.00 68.69 138 LEU A O 1
ATOM 1073 N N . PRO A 1 139 ? 14.525 8.094 -6.143 1.00 60.28 139 PRO A N 1
ATOM 1074 C CA . PRO A 1 139 ? 15.193 8.699 -5.003 1.00 60.28 139 PRO A CA 1
ATOM 1075 C C . PRO A 1 139 ? 16.719 8.655 -5.185 1.00 60.28 139 PRO A C 1
ATOM 1077 O O . PRO A 1 139 ? 17.288 7.602 -5.478 1.00 60.28 139 PRO A O 1
ATOM 1080 N N . GLU A 1 140 ? 17.380 9.806 -5.034 1.00 56.16 140 GLU A N 1
ATOM 1081 C CA . GLU A 1 140 ? 18.850 9.916 -5.089 1.00 56.16 140 GLU A CA 1
ATOM 1082 C C . GLU A 1 140 ? 19.515 9.355 -3.811 1.00 56.16 140 GLU A C 1
ATOM 1084 O O . GLU A 1 140 ? 20.717 9.054 -3.765 1.00 56.16 140 GLU A O 1
ATOM 1089 N N . ASP A 1 141 ? 18.721 9.172 -2.757 1.00 48.47 141 ASP A N 1
ATOM 1090 C CA . ASP A 1 141 ? 19.143 8.684 -1.453 1.00 48.47 141 ASP A CA 1
ATOM 1091 C C . ASP A 1 141 ? 19.463 7.173 -1.445 1.00 48.47 141 ASP A C 1
ATOM 1093 O O . ASP A 1 141 ? 19.230 6.426 -2.395 1.00 48.47 141 ASP A O 1
ATOM 1097 N N . ILE A 1 142 ? 20.064 6.708 -0.347 1.00 49.69 142 ILE A N 1
ATOM 1098 C CA . ILE A 1 142 ? 20.406 5.293 -0.096 1.00 49.69 142 ILE A CA 1
ATOM 1099 C C . ILE A 1 142 ? 19.174 4.392 0.116 1.00 49.69 142 ILE A C 1
ATOM 1101 O O . ILE A 1 142 ? 19.325 3.233 0.499 1.00 49.69 142 ILE A O 1
ATOM 1105 N N . SER A 1 143 ? 17.964 4.905 -0.105 1.00 49.34 143 SER A N 1
ATOM 1106 C CA . SER A 1 143 ? 16.721 4.176 0.105 1.00 49.34 143 SER A CA 1
ATOM 1107 C C . SER A 1 143 ? 16.474 3.228 -1.063 1.00 49.34 143 SER A C 1
ATOM 1109 O O . SER A 1 143 ? 16.249 3.648 -2.196 1.00 49.34 143 SER A O 1
ATOM 1111 N N . ASP A 1 144 ? 16.458 1.926 -0.790 1.00 62.22 144 ASP A N 1
ATOM 1112 C CA . ASP A 1 144 ? 16.032 0.893 -1.747 1.00 62.22 144 ASP A CA 1
ATOM 1113 C C . ASP A 1 144 ? 14.503 0.766 -1.830 1.00 62.22 144 ASP A C 1
ATOM 1115 O O . ASP A 1 144 ? 13.984 -0.190 -2.397 1.00 62.22 144 ASP A O 1
ATOM 1119 N N . ILE A 1 145 ? 13.762 1.731 -1.276 1.00 68.19 145 ILE A N 1
ATOM 1120 C CA . ILE A 1 145 ? 12.302 1.719 -1.200 1.00 68.19 145 ILE A CA 1
ATOM 1121 C C . ILE A 1 145 ? 11.743 2.954 -1.900 1.00 68.19 145 ILE A C 1
ATOM 1123 O O . ILE A 1 145 ? 12.033 4.086 -1.523 1.00 68.19 145 ILE A O 1
ATOM 1127 N N . LEU A 1 146 ? 10.871 2.724 -2.876 1.00 77.38 146 LEU A N 1
ATOM 1128 C CA . LEU A 1 146 ? 10.040 3.741 -3.498 1.00 77.38 146 LEU A CA 1
ATOM 1129 C C . LEU A 1 146 ? 8.627 3.650 -2.918 1.00 77.38 146 LEU A C 1
ATOM 1131 O O . LEU A 1 146 ? 7.860 2.745 -3.255 1.00 77.38 146 LEU A O 1
ATOM 1135 N N . TYR A 1 147 ? 8.289 4.591 -2.042 1.00 79.56 147 TYR A N 1
ATOM 1136 C CA . TYR A 1 147 ? 6.946 4.722 -1.485 1.00 79.56 147 TYR A CA 1
ATOM 1137 C C . TYR A 1 147 ? 6.126 5.735 -2.288 1.00 79.56 147 TYR A C 1
ATOM 1139 O O . TYR A 1 147 ? 6.567 6.862 -2.502 1.00 79.56 147 TYR A O 1
ATOM 1147 N N . ILE A 1 148 ? 4.940 5.328 -2.746 1.00 83.62 148 ILE A N 1
ATOM 1148 C CA . ILE A 1 148 ? 4.070 6.143 -3.602 1.00 83.62 148 ILE A CA 1
ATOM 1149 C C . ILE A 1 148 ? 2.662 6.185 -3.019 1.00 83.62 148 ILE A C 1
ATOM 1151 O O . ILE A 1 148 ? 1.968 5.170 -2.944 1.00 83.62 148 ILE A O 1
ATOM 1155 N N . GLU A 1 149 ? 2.204 7.378 -2.674 1.00 84.00 149 GLU A N 1
ATOM 1156 C CA . GLU A 1 149 ? 0.818 7.611 -2.288 1.00 84.00 149 GLU A CA 1
ATOM 1157 C C . GLU A 1 149 ? -0.001 7.982 -3.527 1.00 84.00 149 GLU A C 1
ATOM 1159 O O . GLU A 1 149 ? 0.259 8.984 -4.200 1.00 84.00 149 GLU A O 1
ATOM 1164 N N . LEU A 1 150 ? -0.946 7.116 -3.892 1.00 85.56 150 LEU A N 1
ATOM 1165 C CA . LEU A 1 150 ? -1.754 7.294 -5.089 1.00 85.56 150 LEU A CA 1
ATOM 1166 C C . LEU A 1 150 ? -2.907 8.246 -4.798 1.00 85.56 150 LEU A C 1
ATOM 1168 O O . LEU A 1 150 ? -3.725 8.017 -3.915 1.00 85.56 150 LEU A O 1
ATOM 1172 N N . GLN A 1 151 ? -3.008 9.285 -5.616 1.00 81.94 151 GLN A N 1
ATOM 1173 C CA . GLN A 1 151 ? -4.109 10.238 -5.574 1.00 81.94 151 GLN A CA 1
ATOM 1174 C C . GLN A 1 151 ? -5.305 9.674 -6.341 1.00 81.94 151 GLN A C 1
ATOM 1176 O O . GLN A 1 151 ? -5.151 9.111 -7.427 1.00 81.94 151 GLN A O 1
ATOM 1181 N N . HIS A 1 152 ? -6.518 9.823 -5.820 1.00 72.00 152 HIS A N 1
ATOM 1182 C CA . HIS A 1 152 ? -7.717 9.435 -6.556 1.00 72.00 152 HIS A CA 1
ATOM 1183 C C . HIS A 1 152 ? -7.931 10.309 -7.809 1.00 72.00 152 HIS A C 1
ATOM 1185 O O . HIS A 1 152 ? -7.613 11.495 -7.811 1.00 72.00 152 HIS A O 1
ATOM 1191 N N . LEU A 1 153 ? -8.527 9.752 -8.878 1.00 67.56 153 LEU A N 1
ATOM 1192 C CA . LEU A 1 153 ? -8.905 10.518 -10.092 1.00 67.56 153 LEU A CA 1
ATOM 1193 C C . LEU A 1 153 ? -9.794 11.728 -9.769 1.00 67.56 153 LEU A C 1
ATOM 1195 O O . LEU A 1 153 ? -9.687 12.774 -10.404 1.00 67.56 153 LEU A O 1
ATOM 1199 N N . VAL A 1 154 ? -10.633 11.557 -8.753 1.00 64.69 154 VAL A N 1
ATOM 1200 C CA . VAL A 1 154 ? -11.400 12.571 -8.030 1.00 64.69 154 VAL A CA 1
ATOM 1201 C C . VAL A 1 154 ? -11.363 12.097 -6.577 1.00 64.69 154 VAL A C 1
ATOM 1203 O O . VAL A 1 154 ? -11.701 10.926 -6.397 1.00 64.69 154 VAL A O 1
ATOM 1206 N N . PRO A 1 155 ? -10.958 12.903 -5.573 1.00 61.91 155 PRO A N 1
ATOM 1207 C CA . PRO A 1 155 ? -10.891 12.461 -4.176 1.00 61.91 155 PRO A CA 1
ATOM 1208 C C . PRO A 1 155 ? -12.210 11.802 -3.795 1.00 61.91 155 PRO A C 1
ATOM 1210 O O . PRO A 1 155 ? -13.229 12.486 -3.724 1.00 61.91 155 PRO A O 1
ATOM 1213 N N . GLN A 1 156 ? -12.222 10.471 -3.648 1.00 75.44 156 GLN A N 1
ATOM 1214 C CA . GLN A 1 156 ? -13.455 9.715 -3.453 1.00 75.44 156 GLN A CA 1
ATOM 1215 C C . GLN A 1 156 ? -13.875 9.757 -1.990 1.00 75.44 156 GLN A C 1
ATOM 1217 O O . GLN A 1 156 ? -14.039 8.733 -1.357 1.00 75.44 156 GLN A O 1
ATOM 1222 N N . ILE A 1 157 ? -14.064 10.959 -1.467 1.00 82.25 157 ILE A N 1
ATOM 1223 C CA . ILE A 1 157 ? -14.323 11.184 -0.052 1.00 82.25 157 ILE A CA 1
ATOM 1224 C C . ILE A 1 157 ? -15.825 11.100 0.225 1.00 82.25 157 ILE A C 1
ATOM 1226 O O . ILE A 1 157 ? -16.627 11.580 -0.588 1.00 82.25 157 ILE A O 1
ATOM 1230 N N . GLY A 1 158 ? -16.201 10.488 1.342 1.00 87.69 158 GLY A N 1
ATOM 1231 C CA . GLY A 1 158 ? -17.543 10.514 1.914 1.00 87.69 158 GLY A CA 1
ATOM 1232 C C . GLY A 1 158 ? -17.512 10.814 3.413 1.00 87.69 158 GLY A C 1
ATOM 1233 O O . GLY A 1 158 ? -16.456 11.026 4.004 1.00 87.69 158 GLY A O 1
ATOM 1234 N N . HIS A 1 159 ? -18.696 10.842 4.013 1.00 92.44 159 HIS A N 1
ATOM 1235 C CA . HIS A 1 159 ? -18.890 11.148 5.430 1.00 92.44 159 HIS A CA 1
ATOM 1236 C C . HIS A 1 159 ? -19.592 9.977 6.118 1.00 92.44 159 HIS A C 1
ATOM 1238 O O . HIS A 1 159 ? -20.280 9.184 5.464 1.00 92.44 159 HIS A O 1
ATOM 1244 N N . LEU A 1 160 ? -19.443 9.884 7.429 1.00 95.44 160 LEU A N 1
ATOM 1245 C CA . LEU A 1 160 ? -20.143 8.949 8.295 1.00 95.44 160 LEU A CA 1
ATOM 1246 C C . LEU A 1 160 ? -21.010 9.745 9.269 1.00 95.44 160 LEU A C 1
ATOM 1248 O O . LEU A 1 160 ? -20.583 10.780 9.769 1.00 95.44 160 LEU A O 1
ATOM 1252 N N . SER A 1 161 ? -22.209 9.253 9.547 1.00 96.25 161 SER A N 1
ATOM 1253 C CA . SER A 1 161 ? -23.088 9.772 10.589 1.00 96.25 161 SER A CA 1
ATOM 1254 C C . SER A 1 161 ? -23.561 8.618 11.463 1.00 96.25 161 SER A C 1
ATOM 1256 O O . SER A 1 161 ? -23.912 7.551 10.951 1.00 96.25 161 SER A O 1
ATOM 1258 N N . PHE A 1 162 ? -23.549 8.834 12.772 1.00 95.69 162 PHE A N 1
ATOM 1259 C CA . PHE A 1 162 ? -24.016 7.881 13.769 1.00 95.69 162 PHE A CA 1
ATOM 1260 C C . PHE A 1 162 ? -25.465 8.204 14.146 1.00 95.69 162 PHE A C 1
ATOM 1262 O O . PHE A 1 162 ? -25.832 9.374 14.267 1.00 95.69 162 PHE A O 1
ATOM 1269 N N . ALA A 1 163 ? -26.297 7.174 14.313 1.00 93.75 163 ALA A N 1
ATOM 1270 C CA . ALA A 1 163 ? -27.667 7.338 14.798 1.00 93.75 163 ALA A CA 1
ATOM 1271 C C . ALA A 1 163 ? -27.705 7.903 16.228 1.00 93.75 163 ALA A C 1
ATOM 1273 O O . ALA A 1 163 ? -28.513 8.786 16.511 1.00 93.75 163 ALA A O 1
ATOM 1274 N N . ASP A 1 164 ? -26.778 7.448 17.073 1.00 93.25 164 ASP A N 1
ATOM 1275 C CA . ASP A 1 164 ? -26.572 7.903 18.446 1.00 93.25 164 ASP A CA 1
ATOM 1276 C C . ASP A 1 164 ? -25.144 8.452 18.634 1.00 93.25 164 ASP A C 1
ATOM 1278 O O . ASP A 1 164 ? -24.238 8.054 17.896 1.00 93.25 164 ASP A O 1
ATOM 1282 N N . PRO A 1 165 ? -24.899 9.348 19.613 1.00 95.12 165 PRO A N 1
ATOM 1283 C CA . PRO A 1 165 ? -23.561 9.866 19.893 1.00 95.12 165 PRO A CA 1
ATOM 1284 C C . PRO A 1 165 ? -22.549 8.747 20.172 1.00 95.12 165 PRO A C 1
ATOM 1286 O O . PRO A 1 165 ? -22.805 7.854 20.983 1.00 95.12 165 PRO A O 1
ATOM 1289 N N . ALA A 1 166 ? -21.387 8.811 19.520 1.00 93.88 166 ALA A N 1
ATOM 1290 C CA . ALA A 1 166 ? -20.356 7.789 19.642 1.00 93.88 166 ALA A CA 1
ATOM 1291 C C . ALA A 1 166 ? -19.816 7.690 21.085 1.00 93.88 166 ALA A C 1
ATOM 1293 O O . ALA A 1 166 ? -19.512 8.717 21.697 1.00 93.88 166 ALA A O 1
ATOM 1294 N N . PRO A 1 167 ? -19.660 6.479 21.647 1.00 93.25 167 PRO A N 1
ATOM 1295 C CA . PRO A 1 167 ? -19.030 6.301 22.950 1.00 93.25 167 PRO A CA 1
ATOM 1296 C C . PRO A 1 167 ? -17.513 6.528 22.883 1.00 93.25 167 PRO A C 1
ATOM 1298 O O . PRO A 1 167 ? -16.896 6.427 21.821 1.00 93.25 167 PRO A O 1
ATOM 1301 N N . GLU A 1 168 ? -16.901 6.785 24.040 1.00 92.88 168 GLU A N 1
ATOM 1302 C CA . GLU A 1 168 ? -15.445 6.884 24.173 1.00 92.88 168 GLU A CA 1
ATOM 1303 C C . GLU A 1 168 ? -14.745 5.591 23.708 1.00 92.88 168 GLU A C 1
ATOM 1305 O O . GLU A 1 168 ? -15.226 4.480 23.941 1.00 92.88 168 GLU A O 1
ATOM 1310 N N . GLY A 1 169 ? -13.589 5.723 23.050 1.00 89.69 169 GLY A N 1
ATOM 1311 C CA . GLY A 1 169 ? -12.758 4.575 22.669 1.00 89.69 169 GLY A CA 1
ATOM 1312 C C . GLY A 1 169 ? -13.265 3.788 21.456 1.00 89.69 169 GLY A C 1
ATOM 1313 O O . GLY A 1 169 ? -12.850 2.643 21.248 1.00 89.69 169 GLY A O 1
ATOM 1314 N N . LEU A 1 170 ? -14.157 4.377 20.656 1.00 94.81 170 LEU A N 1
ATOM 1315 C CA . LEU A 1 170 ? -14.587 3.832 19.371 1.00 94.81 170 LEU A CA 1
ATOM 1316 C C . LEU A 1 170 ? -13.549 4.138 18.276 1.00 94.81 170 LEU A C 1
ATOM 1318 O O . LEU A 1 170 ? -13.056 5.261 18.160 1.00 94.81 170 LEU A O 1
ATOM 1322 N N . VAL A 1 171 ? -13.228 3.145 17.447 1.00 96.00 171 VAL A N 1
ATOM 1323 C CA . VAL A 1 171 ? -12.259 3.264 16.348 1.00 96.00 171 VAL A CA 1
ATOM 1324 C C . VAL A 1 171 ? -12.898 2.806 15.042 1.00 96.00 171 VAL A C 1
ATOM 1326 O O . VAL A 1 171 ? -13.467 1.720 14.973 1.00 96.00 171 VAL A O 1
ATOM 1329 N N . ILE A 1 172 ? -12.770 3.610 13.990 1.00 95.56 172 ILE A N 1
ATOM 1330 C CA . ILE A 1 172 ? -13.102 3.219 12.616 1.00 95.56 172 ILE A CA 1
ATOM 1331 C C . ILE A 1 172 ? -11.863 2.576 12.001 1.00 95.56 172 ILE A C 1
ATOM 1333 O O . ILE A 1 172 ? -10.795 3.188 11.985 1.00 95.56 172 ILE A O 1
ATOM 1337 N N . VAL A 1 173 ? -11.998 1.363 11.478 1.00 92.81 173 VAL A N 1
ATOM 1338 C CA . VAL A 1 173 ? -10.895 0.597 10.891 1.00 92.81 173 VAL A CA 1
ATOM 1339 C C . VAL A 1 173 ? -11.242 0.251 9.448 1.00 92.81 173 VAL A C 1
ATOM 1341 O O . VAL A 1 173 ? -12.359 -0.180 9.160 1.00 92.81 173 VAL A O 1
ATOM 1344 N N . SER A 1 174 ? -10.315 0.475 8.518 1.00 90.69 174 SER A N 1
ATOM 1345 C CA . SER A 1 174 ? -10.480 0.033 7.131 1.00 90.69 174 SER A CA 1
ATOM 1346 C C . SER A 1 174 ? -10.455 -1.496 7.049 1.00 90.69 174 SER A C 1
ATOM 1348 O O . SER A 1 174 ? -9.772 -2.161 7.823 1.00 90.69 174 SER A O 1
ATOM 1350 N N . SER A 1 175 ? -11.174 -2.096 6.097 1.00 84.12 175 SER A N 1
ATOM 1351 C CA . SER A 1 175 ? -11.241 -3.567 6.001 1.00 84.12 175 SER A CA 1
ATOM 1352 C C . SER A 1 175 ? -9.904 -4.255 5.683 1.00 84.12 175 SER A C 1
ATOM 1354 O O . SER A 1 175 ? -9.784 -5.459 5.890 1.00 84.12 175 SER A O 1
ATOM 1356 N N . ASP A 1 176 ? -8.911 -3.529 5.165 1.00 79.56 176 ASP A N 1
ATOM 1357 C CA . ASP A 1 176 ? -7.532 -4.013 5.008 1.00 79.56 176 ASP A CA 1
ATOM 1358 C C . ASP A 1 176 ? -6.671 -3.823 6.273 1.00 79.56 176 ASP A C 1
ATOM 1360 O O . ASP A 1 176 ? -5.573 -4.368 6.349 1.00 79.56 176 ASP A O 1
ATOM 1364 N N . GLY A 1 177 ? -7.181 -3.112 7.283 1.00 78.75 177 GLY A N 1
ATOM 1365 C CA . GLY A 1 177 ? -6.524 -2.852 8.564 1.00 78.75 177 GLY A CA 1
ATOM 1366 C C . GLY A 1 177 ? -5.446 -1.765 8.524 1.00 78.75 177 GLY A C 1
ATOM 1367 O O . GLY A 1 177 ? -4.833 -1.499 9.559 1.00 78.75 177 GLY A O 1
ATOM 1368 N N . ASP A 1 178 ? -5.214 -1.147 7.363 1.00 77.62 178 ASP A N 1
ATOM 1369 C CA . ASP A 1 178 ? -4.136 -0.175 7.150 1.00 77.62 178 ASP A CA 1
ATOM 1370 C C . ASP A 1 178 ? -4.448 1.201 7.766 1.00 77.62 178 ASP A C 1
ATOM 1372 O O . ASP A 1 178 ? -3.535 1.884 8.240 1.00 77.62 178 ASP A O 1
ATOM 1376 N N . ASP A 1 179 ? -5.723 1.603 7.795 1.00 82.69 179 ASP A N 1
ATOM 1377 C CA . ASP A 1 179 ? -6.169 2.895 8.313 1.00 82.69 179 ASP A CA 1
ATOM 1378 C C . ASP A 1 179 ? -7.050 2.718 9.558 1.00 82.69 179 ASP A C 1
ATOM 1380 O O . ASP A 1 179 ? -8.002 1.931 9.581 1.00 82.69 179 ASP A O 1
ATOM 1384 N N . ARG A 1 180 ? -6.727 3.471 10.617 1.00 92.25 180 ARG A N 1
ATOM 1385 C CA . ARG A 1 180 ? -7.444 3.469 11.899 1.00 92.25 180 ARG A CA 1
ATOM 1386 C C . ARG A 1 180 ? -7.697 4.904 12.341 1.00 92.25 180 ARG A C 1
ATOM 1388 O O . ARG A 1 180 ? -6.751 5.677 12.481 1.00 92.25 180 ARG A O 1
ATOM 1395 N N . PHE A 1 181 ? -8.953 5.237 12.607 1.00 93.69 181 PHE A N 1
ATOM 1396 C CA . PHE A 1 181 ? -9.375 6.576 13.007 1.00 93.69 181 PHE A CA 1
ATOM 1397 C C . PHE A 1 181 ? -10.062 6.516 14.367 1.00 93.69 181 PHE A C 1
ATOM 1399 O O . PHE A 1 181 ? -11.059 5.813 14.528 1.00 93.69 181 PHE A O 1
ATOM 1406 N N . LEU A 1 182 ? -9.524 7.239 15.349 1.00 94.19 182 LEU A N 1
ATOM 1407 C CA . LEU A 1 182 ? -10.164 7.387 16.652 1.00 94.19 182 LEU A CA 1
ATOM 1408 C C . LEU A 1 182 ? -11.370 8.321 16.515 1.00 94.19 182 LEU A C 1
ATOM 1410 O O . LEU A 1 182 ? -11.249 9.399 15.932 1.00 94.19 182 LEU A O 1
ATOM 1414 N N . VAL A 1 183 ? -12.514 7.905 17.049 1.00 94.69 183 VAL A N 1
ATOM 1415 C CA . VAL A 1 183 ? -13.733 8.715 17.086 1.00 94.69 183 VAL A CA 1
ATOM 1416 C C . VAL A 1 183 ? -13.790 9.455 18.420 1.00 94.69 183 VAL A C 1
ATOM 1418 O O . VAL A 1 183 ? -13.557 8.861 19.473 1.00 94.69 183 VAL A O 1
ATOM 1421 N N . GLU A 1 184 ? -14.077 10.755 18.374 1.00 93.56 184 GLU A N 1
ATOM 1422 C CA . GLU A 1 184 ? -14.263 11.564 19.581 1.00 93.56 184 GLU A CA 1
ATOM 1423 C C . GLU A 1 184 ? -15.536 11.144 20.330 1.00 93.56 184 GLU A C 1
ATOM 1425 O O . GLU A 1 184 ? -16.566 10.844 19.720 1.00 93.56 184 GLU A O 1
ATOM 1430 N N . GLU A 1 185 ? -15.478 11.139 21.663 1.00 94.31 185 GLU A N 1
ATOM 1431 C CA . GLU A 1 185 ? -16.654 10.872 22.492 1.00 94.31 185 GLU A CA 1
ATOM 1432 C C . GLU A 1 185 ? -17.752 11.910 22.208 1.00 94.31 185 GLU A C 1
ATOM 1434 O O . GLU A 1 185 ? -17.510 13.117 22.162 1.00 94.31 185 GLU A O 1
ATOM 1439 N N . GLY A 1 186 ? -18.979 11.434 22.011 1.00 93.94 186 GLY A N 1
ATOM 1440 C CA . GLY A 1 186 ? -20.133 12.262 21.683 1.00 93.94 186 GLY A CA 1
ATOM 1441 C C . GLY A 1 186 ? -20.225 12.664 20.208 1.00 93.94 186 GLY A C 1
ATOM 1442 O O . GLY A 1 186 ? -21.155 13.387 19.846 1.00 93.94 186 GLY A O 1
ATOM 1443 N N . ALA A 1 187 ? -19.313 12.204 19.343 1.00 93.94 187 ALA A N 1
ATOM 1444 C CA . ALA A 1 187 ? -19.375 12.504 17.918 1.00 93.94 187 ALA A CA 1
ATOM 1445 C C . ALA A 1 187 ? -20.639 11.912 17.272 1.00 93.94 187 ALA A C 1
ATOM 1447 O O . ALA A 1 187 ? -20.944 10.731 17.421 1.00 93.94 187 ALA A O 1
ATOM 1448 N N . ILE A 1 188 ? -21.357 12.739 16.514 1.00 95.75 188 ILE A N 1
ATOM 1449 C CA . ILE A 1 188 ? -22.521 12.337 15.701 1.00 95.75 188 ILE A CA 1
ATOM 1450 C C . ILE A 1 188 ? -22.168 12.175 14.217 1.00 95.75 188 ILE A C 1
ATOM 1452 O O . ILE A 1 188 ? -22.918 11.572 13.451 1.00 95.75 188 ILE A O 1
ATOM 1456 N N . GLU A 1 189 ? -21.009 12.689 13.807 1.00 94.56 189 GLU A N 1
ATOM 1457 C CA . GLU A 1 189 ? -20.498 12.614 12.443 1.00 94.56 189 GLU A CA 1
ATOM 1458 C C . GLU A 1 189 ? -18.980 12.433 12.444 1.00 94.56 189 GLU A C 1
ATOM 1460 O O . GLU A 1 189 ? -18.280 12.905 13.339 1.00 94.56 189 GLU A O 1
ATOM 1465 N N . PHE A 1 190 ? -18.476 11.774 11.403 1.00 94.62 190 PHE A N 1
ATOM 1466 C CA . PHE A 1 190 ? -17.056 11.683 11.092 1.00 94.62 190 PHE A CA 1
ATOM 1467 C C . PHE A 1 190 ? -16.858 12.019 9.613 1.00 94.62 190 PHE A C 1
ATOM 1469 O O . PHE A 1 190 ? -17.468 11.413 8.727 1.00 94.62 190 PHE A O 1
ATOM 1476 N N . ASN A 1 191 ? -16.018 13.012 9.339 1.00 91.56 191 ASN A N 1
ATOM 1477 C CA . ASN A 1 191 ? -15.851 13.574 8.005 1.00 91.56 191 ASN A CA 1
ATOM 1478 C C . ASN A 1 191 ? -14.578 13.073 7.330 1.00 91.56 191 ASN A C 1
ATOM 1480 O O . ASN A 1 191 ? -13.643 12.630 7.984 1.00 91.56 191 ASN A O 1
ATOM 1484 N N . GLU A 1 192 ? -14.552 13.199 6.007 1.00 87.88 192 GLU A N 1
ATOM 1485 C CA . GLU A 1 192 ? -13.344 13.001 5.206 1.00 87.88 192 GLU A CA 1
ATOM 1486 C C . GLU A 1 192 ? -12.792 11.566 5.180 1.00 87.88 192 GLU A C 1
ATOM 1488 O O . GLU A 1 192 ? -11.585 11.350 5.158 1.00 87.88 192 GLU A O 1
ATOM 1493 N N . LEU A 1 193 ? -13.679 10.567 5.114 1.00 88.75 193 LEU A N 1
ATOM 1494 C CA . LEU A 1 193 ? -13.273 9.175 4.897 1.00 88.75 193 LEU A CA 1
ATOM 1495 C C . LEU A 1 193 ? -13.134 8.866 3.407 1.00 88.75 193 LEU A C 1
ATOM 1497 O O . LEU A 1 193 ? -14.008 9.209 2.603 1.00 88.75 193 LEU A O 1
ATOM 1501 N N . ASP A 1 194 ? -12.080 8.141 3.048 1.00 85.81 194 ASP A N 1
ATOM 1502 C CA . ASP A 1 194 ? -11.926 7.590 1.705 1.00 85.81 194 ASP A CA 1
ATOM 1503 C C . ASP A 1 194 ? -13.033 6.570 1.389 1.00 85.81 194 ASP A C 1
ATOM 1505 O O . ASP A 1 194 ? -13.566 5.872 2.253 1.00 85.81 194 ASP A O 1
ATOM 1509 N N . ALA A 1 195 ? -13.435 6.477 0.121 1.00 86.88 195 ALA A N 1
ATOM 1510 C CA . ALA A 1 195 ? -14.435 5.506 -0.300 1.00 86.88 195 ALA A CA 1
ATOM 1511 C C . ALA A 1 195 ? -13.881 4.089 -0.147 1.00 86.88 195 ALA A C 1
ATOM 1513 O O . ALA A 1 195 ? -12.977 3.667 -0.869 1.00 86.88 195 ALA A O 1
ATOM 1514 N N . GLY A 1 196 ? -14.497 3.321 0.740 1.00 88.50 196 GLY A N 1
ATOM 1515 C CA . GLY A 1 196 ? -13.988 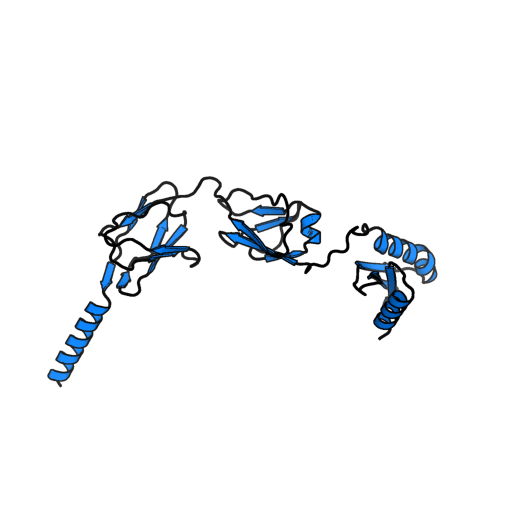2.021 1.139 1.00 88.50 196 GLY A CA 1
ATOM 1516 C C . GLY A 1 196 ? -14.987 1.244 1.978 1.00 88.50 196 GLY A C 1
ATOM 1517 O O . GLY A 1 196 ? -16.119 1.682 2.195 1.00 88.50 196 GLY A O 1
ATOM 1518 N N . GLN A 1 197 ? -14.562 0.056 2.392 1.00 92.31 197 GLN A N 1
ATOM 1519 C CA . GLN A 1 197 ? -15.249 -0.747 3.396 1.00 92.31 197 GLN A CA 1
ATOM 1520 C C . GLN A 1 197 ? -14.539 -0.541 4.732 1.00 92.31 197 GLN A C 1
ATOM 1522 O O . GLN A 1 197 ? -13.307 -0.486 4.772 1.00 92.31 197 GLN A O 1
ATOM 1527 N N . TYR A 1 198 ? -15.328 -0.411 5.788 1.00 95.50 198 TYR A N 1
ATOM 1528 C CA . TYR A 1 198 ? -14.868 -0.120 7.135 1.00 95.50 198 TYR A CA 1
ATOM 1529 C C . TYR A 1 198 ? -15.666 -0.933 8.144 1.00 95.50 198 TYR A C 1
ATOM 1531 O O . TYR A 1 198 ? -16.789 -1.365 7.867 1.00 95.50 198 TYR A O 1
ATOM 1539 N N . HIS A 1 199 ? -15.104 -1.087 9.332 1.00 96.31 199 HIS A N 1
ATOM 1540 C CA . HIS A 1 199 ? -15.800 -1.614 10.492 1.00 96.31 199 HIS A CA 1
ATOM 1541 C C . HIS A 1 199 ? -15.422 -0.836 11.751 1.00 96.31 199 HIS A C 1
ATOM 1543 O O . HIS A 1 199 ? -14.391 -0.166 11.807 1.00 96.31 199 HIS A O 1
ATOM 1549 N N . LEU A 1 200 ? -16.288 -0.897 12.757 1.00 96.12 200 LEU A N 1
ATOM 1550 C CA . LEU A 1 200 ? -16.034 -0.315 14.069 1.00 96.12 200 LEU A CA 1
ATOM 1551 C C . LEU A 1 200 ? -15.350 -1.329 14.994 1.00 96.12 200 LEU A C 1
ATOM 1553 O O . LEU A 1 200 ? -15.755 -2.489 15.061 1.00 96.12 200 LEU A O 1
ATOM 1557 N N . GLU A 1 201 ? -14.360 -0.866 15.752 1.00 95.12 201 GLU A N 1
ATOM 1558 C CA . GLU A 1 201 ? -13.690 -1.611 16.819 1.00 95.12 201 GLU A CA 1
ATOM 1559 C C . GLU A 1 201 ? -13.695 -0.806 18.122 1.00 95.12 201 GLU A C 1
ATOM 1561 O O . GLU A 1 201 ? -13.671 0.425 18.116 1.00 95.12 201 GLU A O 1
ATOM 1566 N N . SER A 1 202 ? -13.686 -1.504 19.257 1.00 94.56 202 SER A N 1
ATOM 1567 C CA . SER A 1 202 ? -13.432 -0.908 20.566 1.00 94.56 202 SER A CA 1
ATOM 1568 C C . SER A 1 202 ? -12.863 -1.949 21.528 1.00 94.56 202 SER A C 1
ATOM 1570 O O . SER A 1 202 ? -13.127 -3.143 21.388 1.00 94.56 202 SER A O 1
ATOM 1572 N N . GLY A 1 203 ? -12.080 -1.494 22.508 1.00 93.38 203 GLY A N 1
ATOM 1573 C CA . GLY A 1 203 ? -11.612 -2.331 23.615 1.00 93.38 203 GLY A CA 1
ATOM 1574 C C . GLY A 1 203 ? -12.652 -2.520 24.724 1.00 93.38 203 GLY A C 1
ATOM 1575 O O . GLY A 1 203 ? -12.604 -3.527 25.424 1.00 93.38 203 GLY A O 1
ATOM 1576 N N . ASP A 1 204 ? -13.601 -1.587 24.859 1.00 92.88 204 ASP A N 1
ATOM 1577 C CA . ASP A 1 204 ? -14.550 -1.537 25.982 1.00 92.88 204 ASP A CA 1
ATOM 1578 C C . ASP A 1 204 ? -15.970 -1.976 25.608 1.00 92.88 204 ASP A C 1
ATOM 1580 O O . ASP A 1 204 ? -16.814 -2.208 26.486 1.00 92.88 204 ASP A O 1
ATOM 1584 N N . PHE A 1 205 ? -16.242 -2.107 24.309 1.00 93.81 205 PHE A N 1
ATOM 1585 C CA . PHE A 1 205 ? -17.571 -2.378 23.780 1.00 93.81 205 PHE A CA 1
ATOM 1586 C C . PHE A 1 205 ? -17.588 -3.548 22.794 1.00 93.81 205 PHE A C 1
ATOM 1588 O O . PHE A 1 205 ? -16.700 -3.702 21.958 1.00 93.81 205 PHE A O 1
ATOM 1595 N N . ILE A 1 206 ? -18.657 -4.341 22.859 1.00 93.25 206 ILE A N 1
ATOM 1596 C CA . ILE A 1 206 ? -19.043 -5.299 21.823 1.00 93.25 206 ILE A CA 1
ATOM 1597 C C . ILE A 1 206 ? -19.938 -4.565 20.830 1.00 93.25 206 ILE A C 1
ATOM 1599 O O . ILE A 1 206 ? -20.944 -3.975 21.226 1.00 93.25 206 ILE A O 1
ATOM 1603 N N . ILE A 1 207 ? -19.574 -4.613 19.550 1.00 94.94 207 ILE A N 1
ATOM 1604 C CA . ILE A 1 207 ? -20.247 -3.861 18.491 1.00 94.94 207 ILE A CA 1
ATOM 1605 C C . ILE A 1 207 ? -20.897 -4.835 17.509 1.00 94.94 207 ILE A C 1
ATOM 1607 O O . ILE A 1 207 ? -20.220 -5.653 16.884 1.00 94.94 207 ILE A O 1
ATOM 1611 N N . HIS A 1 208 ? -22.212 -4.724 17.338 1.00 93.38 208 HIS A N 1
ATOM 1612 C CA . HIS A 1 208 ? -22.966 -5.403 16.289 1.00 93.38 208 HIS A CA 1
ATOM 1613 C C . HIS A 1 208 ? -23.376 -4.415 15.195 1.00 93.38 208 HIS A C 1
ATOM 1615 O O . HIS A 1 208 ? -23.576 -3.232 15.451 1.00 93.38 208 HIS A O 1
ATOM 1621 N N . LYS A 1 209 ? -23.486 -4.907 13.951 1.00 92.00 209 LYS A N 1
ATOM 1622 C CA . LYS A 1 209 ? -23.736 -4.080 12.749 1.00 92.00 209 LYS A CA 1
ATOM 1623 C C . LYS A 1 209 ? -22.714 -2.942 12.569 1.00 92.00 209 LYS A C 1
ATOM 1625 O O . LYS A 1 209 ? -23.036 -1.889 12.031 1.00 92.00 209 LYS A O 1
ATOM 1630 N N . GLY A 1 210 ? -21.474 -3.168 13.004 1.00 92.12 210 GLY A N 1
ATOM 1631 C CA . GLY A 1 210 ? -20.395 -2.184 12.922 1.00 92.12 210 GLY A CA 1
ATOM 1632 C C . GLY A 1 210 ? -19.743 -2.051 11.543 1.00 92.12 210 GLY A C 1
ATOM 1633 O O . GLY A 1 210 ? -18.888 -1.192 11.387 1.00 92.12 210 GLY A O 1
ATOM 1634 N N . GLU A 1 211 ? -20.099 -2.881 10.558 1.00 95.62 211 GLU A N 1
ATOM 1635 C CA . GLU A 1 211 ? -19.546 -2.829 9.196 1.00 95.62 211 GLU A CA 1
ATOM 1636 C C . GLU A 1 211 ? -20.318 -1.846 8.305 1.00 95.62 211 GLU A C 1
ATOM 1638 O O . GLU A 1 211 ? -21.551 -1.861 8.263 1.00 95.62 211 GLU A O 1
ATOM 1643 N N . PHE A 1 212 ? -19.606 -1.019 7.537 1.00 95.38 212 PHE A N 1
ATOM 1644 C CA . PHE A 1 212 ? -20.214 -0.035 6.643 1.00 95.38 212 PHE A CA 1
ATOM 1645 C C . PHE A 1 212 ? -19.337 0.310 5.436 1.00 95.38 212 PHE A C 1
ATOM 1647 O O . PHE A 1 212 ? -18.133 0.064 5.397 1.00 95.38 212 PHE A O 1
ATOM 1654 N N . ARG A 1 213 ? -19.967 0.922 4.423 1.00 93.19 213 ARG A N 1
ATOM 1655 C CA . ARG A 1 213 ? -19.309 1.313 3.173 1.00 93.19 213 ARG A CA 1
ATOM 1656 C C . ARG A 1 213 ? -19.394 2.811 2.935 1.00 93.19 213 ARG A C 1
ATOM 1658 O O . ARG A 1 213 ? -20.481 3.317 2.658 1.00 93.19 213 ARG A O 1
ATOM 1665 N N . ILE A 1 214 ? -18.246 3.476 2.869 1.00 92.38 214 ILE A N 1
ATOM 1666 C CA . ILE A 1 214 ? -18.159 4.876 2.454 1.00 92.38 214 ILE A CA 1
ATOM 1667 C C . ILE A 1 214 ? -18.231 4.977 0.929 1.00 92.38 214 ILE A C 1
ATOM 1669 O O . ILE A 1 214 ? -17.609 4.216 0.180 1.00 92.38 214 ILE A O 1
ATOM 1673 N N . ARG A 1 215 ? -19.044 5.921 0.450 1.00 85.88 215 ARG A N 1
ATOM 1674 C CA . ARG A 1 215 ? -19.206 6.230 -0.974 1.00 85.88 215 ARG A CA 1
ATOM 1675 C C . ARG A 1 215 ? -18.911 7.703 -1.211 1.00 85.88 215 ARG A C 1
ATOM 1677 O O . ARG A 1 215 ? -19.328 8.554 -0.434 1.00 85.88 215 ARG A O 1
ATOM 1684 N N . HIS A 1 216 ? -18.267 7.993 -2.337 1.00 85.38 216 HIS A N 1
ATOM 1685 C CA . HIS A 1 216 ? -17.919 9.357 -2.717 1.00 85.38 216 HIS A CA 1
ATOM 1686 C C . HIS A 1 216 ? -19.130 10.311 -2.708 1.00 85.38 216 HIS A C 1
ATOM 1688 O O . HIS A 1 216 ? -20.174 9.986 -3.284 1.00 85.38 216 HIS A O 1
ATOM 1694 N N . ARG A 1 217 ? -18.957 11.500 -2.108 1.00 81.06 217 ARG A N 1
ATOM 1695 C CA . ARG A 1 217 ? -19.949 12.588 -1.984 1.00 81.06 217 ARG A CA 1
ATOM 1696 C C . ARG A 1 217 ? -21.264 12.145 -1.345 1.00 81.06 217 ARG A C 1
ATOM 1698 O O . ARG A 1 217 ? -22.330 12.644 -1.704 1.00 81.06 217 ARG A O 1
ATOM 1705 N N . ARG A 1 218 ? -21.209 11.172 -0.437 1.00 86.69 218 ARG A N 1
ATOM 1706 C CA . ARG A 1 218 ? -22.370 10.718 0.327 1.00 86.69 218 ARG A CA 1
ATOM 1707 C C . ARG A 1 218 ? -22.025 10.619 1.801 1.00 86.69 218 ARG A C 1
ATOM 1709 O O . ARG A 1 218 ? -20.923 10.205 2.153 1.00 86.69 218 ARG A O 1
ATOM 1716 N N . THR A 1 219 ? -23.008 10.939 2.630 1.00 91.44 219 THR A N 1
ATOM 1717 C CA . THR A 1 219 ? -22.998 10.594 4.047 1.00 91.44 219 THR A CA 1
ATOM 1718 C C . THR A 1 219 ? -23.589 9.201 4.200 1.00 91.44 219 THR A C 1
ATOM 1720 O O . THR A 1 219 ? -24.674 8.913 3.689 1.00 91.44 219 THR A O 1
ATOM 1723 N N . THR A 1 220 ? -22.841 8.318 4.845 1.00 94.38 220 THR A N 1
ATOM 1724 C CA . THR A 1 220 ? -23.275 6.972 5.209 1.00 94.38 220 THR A CA 1
ATOM 1725 C C . THR A 1 220 ? -23.792 7.051 6.630 1.00 94.38 220 THR A C 1
ATOM 1727 O O . THR A 1 220 ? -23.046 7.437 7.519 1.00 94.38 220 THR A O 1
ATOM 1730 N N . GLN A 1 221 ? -25.061 6.729 6.842 1.00 95.69 221 GLN A N 1
ATOM 1731 C CA . GLN A 1 221 ? -25.628 6.668 8.183 1.00 95.69 221 GLN A CA 1
ATOM 1732 C C . GLN A 1 221 ? -25.519 5.239 8.710 1.00 95.69 221 GLN A C 1
ATOM 1734 O O . GLN A 1 221 ? -25.833 4.296 7.976 1.00 95.69 221 GLN A O 1
ATOM 1739 N N . ILE A 1 222 ? -25.079 5.089 9.957 1.00 95.62 222 ILE A N 1
ATOM 1740 C CA . ILE A 1 222 ? -24.982 3.802 10.646 1.00 95.62 222 ILE A CA 1
ATOM 1741 C C . ILE A 1 222 ? -25.712 3.840 11.985 1.00 95.62 222 ILE A C 1
ATOM 1743 O O . ILE A 1 222 ? -25.801 4.882 12.630 1.00 95.62 222 ILE A O 1
ATOM 1747 N N . ASP A 1 223 ? -26.213 2.678 12.385 1.00 96.00 223 ASP A N 1
ATOM 1748 C CA . ASP A 1 223 ? -26.939 2.455 13.636 1.00 96.00 223 ASP A CA 1
ATOM 1749 C C . ASP A 1 223 ? -26.433 1.146 14.276 1.00 96.00 223 ASP A C 1
ATOM 1751 O O . ASP A 1 223 ? -27.047 0.084 14.104 1.00 96.00 223 ASP A O 1
ATOM 1755 N N . PRO A 1 224 ? -25.209 1.161 14.842 1.00 94.56 224 PRO A N 1
ATOM 1756 C CA . PRO A 1 224 ? -24.600 -0.022 15.435 1.00 94.56 224 PRO A CA 1
ATOM 1757 C C . PRO A 1 224 ? -25.201 -0.321 16.814 1.00 94.56 224 PRO A C 1
ATOM 1759 O O . PRO A 1 224 ? -25.353 0.575 17.641 1.00 94.56 224 PRO A O 1
ATOM 1762 N N . ASP A 1 225 ? -25.448 -1.599 17.112 1.00 94.19 225 ASP A N 1
ATOM 1763 C CA . ASP A 1 225 ? -25.838 -2.000 18.466 1.00 94.19 225 ASP A CA 1
ATOM 1764 C C . ASP A 1 225 ? -24.559 -2.139 19.315 1.00 94.19 225 ASP A C 1
ATOM 1766 O O . ASP A 1 225 ? -23.741 -3.036 19.078 1.00 94.19 225 ASP A O 1
ATOM 1770 N N . ILE A 1 226 ? -24.362 -1.237 20.281 1.00 93.81 226 ILE A N 1
ATOM 1771 C CA . ILE A 1 226 ? -23.139 -1.153 21.091 1.00 93.81 226 ILE A CA 1
ATOM 1772 C C . ILE A 1 226 ? -23.428 -1.560 22.542 1.00 93.81 226 ILE A C 1
ATOM 1774 O O . ILE A 1 226 ? -24.260 -0.957 23.218 1.00 93.81 226 ILE A O 1
ATOM 1778 N N . TYR A 1 227 ? -22.692 -2.552 23.052 1.00 93.62 227 TYR A N 1
ATOM 1779 C CA . TYR A 1 227 ? -22.842 -3.066 24.416 1.00 93.62 227 TYR A CA 1
ATOM 1780 C C . TYR A 1 227 ? -21.543 -2.947 25.203 1.00 93.62 227 TYR A C 1
ATOM 1782 O O . TYR A 1 227 ? -20.503 -3.448 24.777 1.00 93.62 227 TYR A O 1
ATOM 1790 N N . ARG A 1 228 ? -21.590 -2.335 26.389 1.00 93.94 228 ARG A N 1
ATOM 1791 C CA . ARG A 1 228 ? -20.409 -2.207 27.247 1.00 93.94 228 ARG A CA 1
ATOM 1792 C C . ARG A 1 228 ? -20.031 -3.559 27.847 1.00 93.94 228 ARG A C 1
ATOM 1794 O O . ARG A 1 228 ? -20.852 -4.206 28.499 1.00 93.94 228 ARG A O 1
ATOM 1801 N N . ILE A 1 229 ? -18.771 -3.959 27.689 1.00 93.19 229 ILE A N 1
ATOM 1802 C CA . ILE A 1 229 ? -18.273 -5.256 28.174 1.00 93.19 229 ILE A CA 1
ATOM 1803 C C . ILE A 1 229 ? -18.456 -5.371 29.690 1.00 93.19 229 ILE A C 1
ATOM 1805 O O . ILE A 1 229 ? -18.962 -6.380 30.174 1.00 93.19 229 ILE A O 1
ATOM 1809 N N . SER A 1 230 ? -18.132 -4.316 30.441 1.00 91.88 230 SER A N 1
ATOM 1810 C CA . SER A 1 230 ? -18.230 -4.327 31.906 1.00 91.88 230 SER A CA 1
ATOM 1811 C C . SER A 1 230 ? -19.655 -4.540 32.431 1.00 91.88 230 SER A C 1
ATOM 1813 O O . SER A 1 230 ? -19.832 -5.127 33.500 1.00 91.88 230 SER A O 1
ATOM 1815 N N . ASP A 1 231 ? -20.680 -4.115 31.692 1.00 92.62 231 ASP A N 1
ATOM 1816 C CA . ASP A 1 231 ? -22.072 -4.330 32.092 1.00 92.62 231 ASP A CA 1
ATOM 1817 C C . ASP A 1 231 ? -22.500 -5.780 31.841 1.00 92.62 231 ASP A C 1
ATOM 1819 O O . ASP A 1 231 ? -23.129 -6.394 32.706 1.00 92.62 231 ASP A O 1
ATOM 1823 N N . ILE A 1 232 ? -22.040 -6.380 30.739 1.00 91.44 232 ILE A N 1
ATOM 1824 C CA . ILE A 1 232 ? -22.218 -7.813 30.457 1.00 91.44 232 ILE A CA 1
ATOM 1825 C C . ILE A 1 232 ? -21.513 -8.668 31.521 1.00 91.44 232 ILE A C 1
ATOM 1827 O O . ILE A 1 232 ? -22.062 -9.669 31.989 1.00 91.44 232 ILE A O 1
ATOM 1831 N N . GLU A 1 233 ? -20.304 -8.288 31.940 1.00 92.12 233 GLU A N 1
ATOM 1832 C CA . GLU A 1 233 ? -19.570 -9.004 32.988 1.00 92.12 233 GLU A CA 1
ATOM 1833 C C . GLU A 1 233 ? -20.292 -8.970 34.336 1.00 92.12 233 GLU A C 1
ATOM 1835 O O . GLU A 1 233 ? -20.412 -10.010 34.993 1.00 92.12 233 GLU A O 1
ATOM 1840 N N . LYS A 1 234 ? -20.835 -7.809 34.722 1.00 93.00 234 LYS A N 1
ATOM 1841 C CA . LYS A 1 234 ? -21.679 -7.688 35.920 1.00 93.00 234 LYS A CA 1
ATOM 1842 C C . LYS A 1 234 ? -22.916 -8.572 35.815 1.00 93.00 234 LYS A C 1
ATOM 1844 O O . LYS A 1 234 ? -23.265 -9.249 36.785 1.00 93.00 234 LYS A O 1
ATOM 1849 N N . GLU A 1 235 ? -23.571 -8.596 34.656 1.00 92.56 235 GLU A N 1
ATOM 1850 C CA . GLU A 1 235 ? -24.764 -9.414 34.447 1.00 92.56 235 GLU A CA 1
ATOM 1851 C C . GLU A 1 235 ? -24.432 -10.908 34.575 1.00 92.56 235 GLU A C 1
ATOM 1853 O O . GLU A 1 235 ? -25.065 -11.620 35.361 1.00 92.56 235 GLU A O 1
ATOM 1858 N N . ARG A 1 236 ? -23.359 -11.362 33.911 1.00 92.75 236 ARG A N 1
ATOM 1859 C CA . ARG A 1 236 ? -22.799 -12.718 34.031 1.00 92.75 236 ARG A CA 1
ATOM 1860 C C . ARG A 1 236 ? -22.550 -13.101 35.487 1.00 92.75 236 ARG A C 1
ATOM 1862 O O . ARG A 1 236 ? -22.920 -14.200 35.907 1.00 92.75 236 ARG A O 1
ATOM 1869 N N . ASP A 1 237 ? -21.908 -12.228 36.255 1.00 92.19 237 ASP A N 1
ATOM 1870 C CA . ASP A 1 237 ? -21.557 -12.519 37.645 1.00 92.19 237 ASP A CA 1
ATOM 1871 C C . ASP A 1 237 ? -22.793 -12.533 38.553 1.00 92.19 237 ASP A C 1
ATOM 1873 O O . ASP A 1 237 ? -22.895 -13.384 39.441 1.00 92.19 237 ASP A O 1
ATOM 1877 N N . SER A 1 238 ? -23.801 -11.710 38.252 1.00 90.94 238 SER A N 1
ATOM 1878 C CA . SER A 1 238 ? -25.109 -11.778 38.911 1.00 90.94 238 SER A CA 1
ATOM 1879 C C . SER A 1 238 ? -25.827 -13.112 38.651 1.00 90.94 238 SER A C 1
ATOM 1881 O O . SER A 1 238 ? -26.386 -13.705 39.580 1.00 90.94 238 SER A O 1
ATOM 1883 N N . TYR A 1 239 ? -25.766 -13.642 37.422 1.00 91.06 239 TYR A N 1
ATOM 1884 C CA . TYR A 1 239 ? -26.335 -14.950 37.090 1.00 91.06 239 TYR A CA 1
ATOM 1885 C C . TYR A 1 239 ? -25.587 -16.086 37.786 1.00 91.06 239 TYR A C 1
ATOM 1887 O O . TYR A 1 239 ? -26.222 -17.002 38.314 1.00 91.06 239 TYR A O 1
ATOM 1895 N N . LYS A 1 240 ? -24.250 -16.019 37.852 1.00 89.69 240 LYS A N 1
ATOM 1896 C CA . LYS A 1 240 ? -23.438 -16.987 38.610 1.00 89.69 240 LYS A CA 1
ATOM 1897 C C . LYS A 1 240 ? -23.806 -16.988 40.091 1.00 89.69 240 LYS A C 1
ATOM 1899 O O . LYS A 1 240 ? -23.967 -18.064 40.661 1.00 89.69 240 LYS A O 1
ATOM 1904 N N . LEU A 1 241 ? -23.973 -15.809 40.695 1.00 88.44 241 LEU A N 1
ATOM 1905 C CA . LEU A 1 241 ? -24.381 -15.679 42.094 1.00 88.44 241 LEU A CA 1
ATOM 1906 C C . LEU A 1 241 ? -25.752 -16.323 42.331 1.00 88.44 241 LEU A C 1
ATOM 1908 O O . LEU A 1 241 ? -25.881 -17.173 43.208 1.00 88.44 241 LEU A O 1
ATOM 1912 N N . LYS A 1 242 ? -26.760 -15.972 41.520 1.00 89.38 242 LYS A N 1
ATOM 1913 C CA . LYS A 1 242 ? -28.114 -16.545 41.621 1.00 89.38 242 LYS A CA 1
ATOM 1914 C C . LYS A 1 242 ? -28.103 -18.063 41.460 1.00 89.38 242 LYS A C 1
ATOM 1916 O O . LYS A 1 242 ? -28.745 -18.754 42.240 1.00 89.38 242 LYS A O 1
ATOM 1921 N N . ARG A 1 243 ? -27.342 -18.585 40.492 1.00 86.38 243 ARG A N 1
ATOM 1922 C CA . ARG A 1 243 ? -27.179 -20.031 40.287 1.00 86.38 243 ARG A CA 1
ATOM 1923 C C . ARG A 1 243 ? -26.575 -20.711 41.513 1.00 86.38 243 ARG A C 1
ATOM 1925 O O . ARG A 1 243 ? -27.069 -21.750 41.920 1.00 86.38 243 ARG A O 1
ATOM 1932 N N . ASN A 1 244 ? -25.526 -20.131 42.093 1.00 84.56 244 ASN A N 1
ATOM 1933 C CA . ASN A 1 244 ? -24.847 -20.704 43.255 1.00 84.56 244 ASN A CA 1
ATOM 1934 C C . ASN A 1 24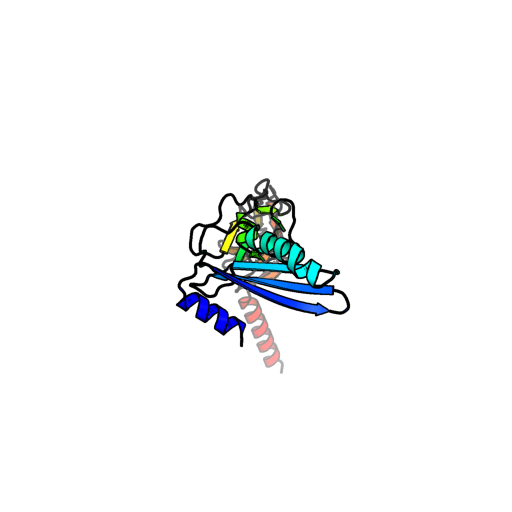4 ? -25.691 -20.633 44.542 1.00 84.56 244 ASN A C 1
ATOM 1936 O O . ASN A 1 244 ? -25.449 -21.421 45.439 1.00 84.56 244 ASN A O 1
ATOM 1940 N N . LEU A 1 245 ? -26.649 -19.703 44.642 1.00 80.88 245 LEU A N 1
ATOM 1941 C CA . LEU A 1 245 ? -27.602 -19.619 45.760 1.00 80.88 245 LEU A CA 1
ATOM 1942 C C . LEU A 1 245 ? -28.795 -20.581 45.618 1.00 80.88 245 LEU A C 1
ATOM 1944 O O . LEU A 1 245 ? -29.490 -20.828 46.598 1.00 80.88 245 LEU A O 1
ATOM 1948 N N . MET A 1 246 ? -29.073 -21.069 44.403 1.00 68.56 246 MET A N 1
ATOM 1949 C CA . MET A 1 246 ? -30.144 -22.038 44.118 1.00 68.56 246 MET A CA 1
ATOM 1950 C C . MET A 1 246 ? -29.661 -23.501 44.101 1.00 68.56 246 MET A C 1
ATOM 1952 O O . MET A 1 246 ? -30.475 -24.397 43.874 1.00 68.56 246 MET A O 1
ATOM 1956 N N . LEU A 1 247 ? -28.361 -23.729 44.308 1.00 53.62 247 LEU A N 1
ATOM 1957 C CA . LEU A 1 247 ? -27.733 -25.035 44.532 1.00 53.62 247 LEU A CA 1
ATOM 1958 C C . LEU A 1 247 ? -27.476 -25.222 46.029 1.00 53.62 247 LEU A C 1
ATOM 1960 O O . LEU A 1 247 ? -27.628 -26.371 46.494 1.00 53.62 247 LEU A O 1
#

Sequence (247 aa):
NTVACAVIASMLLDQEWLASAHIAKIGDAFVVEARLFDSHTGRVINVATYDHELSLEGLQTRGMHNLAEILLSTRVPMEVHKRQNLLYIKTKPSGAMVRVGKDTLSGNTPMALDRVLVESRPIIILKKGFQPFIVKQLPEDISDILYIELQHLVPQIGHLSFADPAPEGLVIVSSDGDDRFLVEEGAIEFNELDAGQYHLESGDFIIHKGEFRIRHRRTTQIDPDIYRISDIEKERDSYKLKRNLML